Protein AF-0000000070393398 (afdb_homodimer)

Radius of gyration: 17.88 Å; Cα contacts (8 Å, |Δi|>4): 824; chains: 2; bounding box: 59×51×33 Å

InterPro domains:
  IPR001073 C1q domain [PF00386] (10-131)
  IPR001073 C1q domain [PR00007] (19-45)
  IPR001073 C1q domain [PR00007] (46-65)
  IPR001073 C1q domain [PR00007] (89-110)
  IPR001073 C1q domain [PR00007] (122-131)
  IPR001073 C1q domain [PS50871] (3-131)
  IPR001073 C1q domain [SM00110] (1-131)
  IPR008983 Tumour necrosis factor-like domain superfamily [G3DSA:2.60.120.40] (1-131)
  IPR008983 Tumour necrosis factor-like domain superfamily [SSF49842] (7-131)
  IPR050822 Cerebellin Synaptic Organizer [PTHR22923] (6-131)

Solvent-accessible surface area (backbone atoms only — not comparable to full-atom values): 12673 Å² total; per-residue (Å²): 125,80,86,65,73,88,56,35,34,35,34,26,11,36,82,63,56,33,74,71,51,64,62,55,64,54,54,28,58,43,70,81,44,51,47,73,61,31,63,38,46,88,66,24,39,32,34,33,79,53,59,47,42,31,41,36,40,37,30,42,20,11,25,54,73,30,39,25,32,32,26,43,27,50,76,85,40,79,68,36,27,26,46,10,30,40,69,48,24,57,8,54,43,66,44,34,43,80,39,48,59,66,40,37,40,36,39,31,51,71,43,63,26,17,33,28,48,50,95,83,40,67,55,20,32,45,34,37,34,60,94,123,75,87,61,76,89,54,37,33,23,17,24,12,35,76,62,58,32,75,72,50,63,61,55,64,54,53,28,59,43,72,79,27,54,44,72,61,28,61,39,47,89,66,25,39,33,33,33,80,54,60,46,40,30,41,36,39,38,27,42,20,12,26,54,73,30,39,24,31,32,27,44,28,50,76,85,39,79,75,48,70,27,57,10,49,41,60,40,20,51,11,62,44,71,51,80,46,80,40,48,57,66,42,37,40,34,38,33,53,71,43,62,26,18,34,28,44,50,95,79,33,24,41,19,32,46,30,38,33,51,105

Foldseek 3Di:
DPPQPPKFKWKFFDQFKDQAAAWWFDAGQGTPDTRVNQADRVRFKGFAQAWAKKKKKWKFWFDAQKKFKKAKDKPRHGDDIWIAGHPRGITMDMDIDTDHGGIMITMTGDGIGITGDPPRDGRTMMMMIGD/DPPQPPKFKWKFFDQFKDQAAAWWFDAGQGTPDGRVNQADRVRFKGFAQAWAKKKKKWKWFFDAQKKFKKAKDKPRHGDDIWIAGHPRGITMDMDIDTDHGGIMITMTGDGIGITGDPPRDGRTMMMMIGD

pLDDT: mean 94.92, std 11.95, range [23.78, 98.94]

Secondary structure (DSSP, 8-state):
--------EEEEE-SS-BSS--SSBPP--EEEEEETS-EETTTTEEE-SS-EEEEEEEEEE--TT--EEEEEEETTEEEEEEEE-TTT-EEEEEEEEEE-TT-EEEEEEEEE--B--BTTB--SEEEEEE-/--------EEEEE-SS-BSS--SSBPP--EEEEEETS-EETTTTEEE-SS-EEEEEEEEEE--TT--EEEEEEETTEEEEEEEE-TTT-EEEEEEEEEE-TT-EEEEEEEEE--BB-BTTB--SEEEEEE-

Organism: Crassostrea virginica (NCBI:txid6565)

Sequence (262 aa):
MSNGSTRIGFTAGVTSSSSSWSSGTLVFPKVITNVGNGYNPSDGVFTAPRAGVYVFFVNVQSYGSQIIFADIVLNGAIKVKILATGNYNAGPNLAVLSLQTGDRVWVEHYFGQGYSTYFGGLLTTFSGFLIMSNGSTRIGFTAGVTSSSSSWSSGTLVFPKVITNVGNGYNPSDGVFTAPRAGVYVFFVNVQSYGSQIIFADIVLNGAIKVKILATGNYNAGPNLAVLSLQTGDRVWVEHYFGQGYSTYFGGLLTTFSGFLI

Nearest PDB structures (foldseek):
  5h4c-assembly1_C  TM=8.332E-01  e=2.492E-11  Rattus norvegicus
  1o91-assembly1_C  TM=8.764E-01  e=1.209E-09  Mus musculus
  1pk6-assembly1_C  TM=8.372E-01  e=9.048E-10  Homo sapiens
  5hkj-assembly1_A  TM=8.720E-01  e=3.908E-08  Homo sapiens
  5hzf-assembly1_A  TM=8.275E-01  e=1.245E-07  Homo sapiens

Structure (mmCIF, N/CA/C/O backbone):
data_AF-0000000070393398-model_v1
#
loop_
_entity.id
_entity.type
_entity.pdbx_description
1 polymer 'Complement C1q-like protein 4'
#
loop_
_atom_site.group_PDB
_atom_site.id
_atom_site.type_symbol
_atom_site.label_atom_id
_atom_site.label_alt_id
_atom_site.label_comp_id
_atom_site.label_asym_id
_atom_site.label_entity_id
_atom_site.label_seq_id
_atom_site.pdbx_PDB_ins_code
_atom_site.Cartn_x
_atom_site.Cartn_y
_atom_site.Cartn_z
_atom_site.occupancy
_atom_site.B_iso_or_equiv
_atom_site.auth_seq_id
_atom_site.auth_comp_id
_atom_site.auth_asym_id
_atom_site.auth_atom_id
_atom_site.pdbx_PDB_model_num
ATOM 1 N N . MET A 1 1 ? -36.906 5.242 7.301 1 26.8 1 MET A N 1
ATOM 2 C CA . MET A 1 1 ? -35.781 5.613 6.445 1 26.8 1 MET A CA 1
ATOM 3 C C . MET A 1 1 ? -34.562 4.754 6.75 1 26.8 1 MET A C 1
ATOM 5 O O . MET A 1 1 ? -34.062 4.734 7.883 1 26.8 1 MET A O 1
ATOM 9 N N . SER A 1 2 ? -34.438 3.502 6.406 1 33.66 2 SER A N 1
ATOM 10 C CA . SER A 1 2 ? -33.469 2.539 6.938 1 33.66 2 SER A CA 1
ATOM 11 C C . SER A 1 2 ? -32.125 3.184 7.164 1 33.66 2 SER A C 1
ATOM 13 O O . SER A 1 2 ? -31.625 3.926 6.309 1 33.66 2 SER A O 1
ATOM 15 N N . ASN A 1 3 ? -31.734 3.678 8.18 1 35.78 3 ASN A N 1
ATOM 16 C CA . ASN A 1 3 ? -30.625 4.531 8.57 1 35.78 3 ASN A CA 1
ATOM 17 C C . ASN A 1 3 ? -29.312 4.059 7.938 1 35.78 3 ASN A C 1
ATOM 19 O O . ASN A 1 3 ? -28.625 3.213 8.508 1 35.78 3 ASN A O 1
ATOM 23 N N . GLY A 1 4 ? -29.172 3.406 6.648 1 44.31 4 GLY A N 1
ATOM 24 C CA . GLY A 1 4 ? -28.328 2.564 5.812 1 44.31 4 GLY A CA 1
ATOM 25 C C . GLY A 1 4 ? -26.844 2.896 5.93 1 44.31 4 GLY A C 1
ATOM 26 O O . GLY A 1 4 ? -26.453 4.059 5.797 1 44.31 4 GLY A O 1
ATOM 27 N N . SER A 1 5 ? -26.219 2.035 6.684 1 55.22 5 SER A N 1
ATOM 28 C CA . SER A 1 5 ? -24.797 2.211 6.988 1 55.22 5 SER A CA 1
ATOM 29 C C . SER A 1 5 ? -24.031 2.658 5.754 1 55.22 5 SER A C 1
ATOM 31 O O . SER A 1 5 ? -24.172 2.078 4.676 1 55.22 5 SER A O 1
ATOM 33 N N . THR A 1 6 ? -23.75 3.807 5.598 1 82.44 6 THR A N 1
ATOM 34 C CA . THR A 1 6 ? -22.922 4.445 4.586 1 82.44 6 THR A CA 1
ATOM 35 C C . THR A 1 6 ? -21.5 3.902 4.645 1 82.44 6 THR A C 1
ATOM 37 O O . THR A 1 6 ? -20.625 4.332 3.881 1 82.44 6 THR A O 1
ATOM 40 N N . ARG A 1 7 ? -21.547 2.758 5.535 1 91 7 ARG A N 1
ATOM 41 C CA . ARG A 1 7 ? -20.219 2.145 5.648 1 91 7 ARG A CA 1
ATOM 42 C C . ARG A 1 7 ? -20.016 1.09 4.566 1 91 7 ARG A C 1
ATOM 44 O O . ARG A 1 7 ? -20.922 0.328 4.25 1 91 7 ARG A O 1
ATOM 51 N N . ILE A 1 8 ? -18.953 1.049 3.996 1 97.56 8 ILE A N 1
ATOM 52 C CA . ILE A 1 8 ? -18.547 0.08 2.986 1 97.56 8 ILE A CA 1
ATOM 53 C C . ILE A 1 8 ? -17.203 -0.533 3.379 1 97.56 8 ILE A C 1
ATOM 55 O O . ILE A 1 8 ? -16.266 0.184 3.744 1 97.56 8 ILE A O 1
ATOM 59 N N . GLY A 1 9 ? -17.094 -1.871 3.385 1 98.5 9 GLY A N 1
ATOM 60 C CA . GLY A 1 9 ? -15.82 -2.545 3.633 1 98.5 9 GLY A CA 1
ATOM 61 C C . GLY A 1 9 ? -15.883 -4.039 3.381 1 98.5 9 GLY A C 1
ATOM 62 O O . GLY A 1 9 ? -16.938 -4.652 3.508 1 98.5 9 GLY A O 1
ATOM 63 N N . PHE A 1 10 ? -14.719 -4.57 3.016 1 98.75 10 PHE A N 1
ATOM 64 C CA . PHE A 1 10 ? -14.656 -6.008 2.799 1 98.75 10 PHE A CA 1
ATOM 65 C C . PHE A 1 10 ? -13.273 -6.555 3.154 1 98.75 10 PHE A C 1
ATOM 67 O O . PHE A 1 10 ? -12.289 -5.809 3.156 1 98.75 10 PHE A O 1
ATOM 74 N N . THR A 1 11 ? -13.219 -7.801 3.502 1 98.81 11 THR A N 1
ATOM 75 C CA . THR A 1 11 ? -12.023 -8.633 3.576 1 98.81 11 THR A CA 1
ATOM 76 C C . THR A 1 11 ? -12.281 -10.008 2.973 1 98.81 11 THR A C 1
ATOM 78 O O . THR A 1 11 ? -13.297 -10.641 3.281 1 98.81 11 THR A O 1
ATOM 81 N N . ALA A 1 12 ? -11.406 -10.383 2.088 1 98.56 12 ALA A N 1
ATOM 82 C CA . ALA A 1 12 ? -11.5 -11.703 1.462 1 98.56 12 ALA A CA 1
ATOM 83 C C . ALA A 1 12 ? -10.125 -12.328 1.296 1 98.56 12 ALA A C 1
ATOM 85 O O . ALA A 1 12 ? -9.102 -11.633 1.355 1 98.56 12 ALA A O 1
ATOM 86 N N . GLY A 1 13 ? -10.055 -13.664 1.127 1 98.06 13 GLY A N 1
ATOM 87 C CA . GLY A 1 13 ? -8.797 -14.383 0.978 1 98.06 13 GLY A CA 1
ATOM 88 C C . GLY A 1 13 ? -8.891 -15.57 0.046 1 98.06 13 GLY A C 1
ATOM 89 O O . GLY A 1 13 ? -9.992 -15.977 -0.339 1 98.06 13 GLY A O 1
ATOM 90 N N . VAL A 1 14 ? -7.707 -15.992 -0.353 1 97.5 14 VAL A N 1
ATOM 91 C CA . VAL A 1 14 ? -7.695 -17.203 -1.162 1 97.5 14 VAL A CA 1
ATOM 92 C C . VAL A 1 14 ? -7.961 -18.422 -0.277 1 97.5 14 VAL A C 1
ATOM 94 O O . VAL A 1 14 ? -7.68 -18.391 0.924 1 97.5 14 VAL A O 1
ATOM 97 N N . THR A 1 15 ? -8.398 -19.5 -0.965 1 94.88 15 THR A N 1
ATOM 98 C CA . THR A 1 15 ? -8.773 -20.672 -0.191 1 94.88 15 THR A CA 1
ATOM 99 C C . THR A 1 15 ? -7.746 -21.781 -0.37 1 94.88 15 THR A C 1
ATOM 101 O O . THR A 1 15 ? -7.738 -22.766 0.384 1 94.88 15 THR A O 1
ATOM 104 N N . SER A 1 16 ? -6.973 -21.719 -1.401 1 95.5 16 SER A N 1
ATOM 105 C CA . SER A 1 16 ? -5.914 -22.688 -1.669 1 95.5 16 SER A CA 1
ATOM 106 C C . SER A 1 16 ? -4.688 -22.016 -2.273 1 95.5 16 SER A C 1
ATOM 108 O O . SER A 1 16 ? -4.793 -20.938 -2.863 1 95.5 16 SER A O 1
ATOM 110 N N . SER A 1 17 ? -3.6 -22.672 -2.006 1 96.81 17 SER A N 1
ATOM 111 C CA . SER A 1 17 ? -2.363 -22.219 -2.625 1 96.81 17 SER A CA 1
ATOM 112 C C . SER A 1 17 ? -2.303 -22.594 -4.098 1 96.81 17 SER A C 1
ATOM 114 O O . SER A 1 17 ? -2.99 -23.516 -4.535 1 96.81 17 SER A O 1
ATOM 116 N N . SER A 1 18 ? -1.575 -21.859 -4.797 1 96.62 18 SER A N 1
ATOM 117 C CA . SER A 1 18 ? -1.237 -22.188 -6.18 1 96.62 18 SER A CA 1
ATOM 118 C C . SER A 1 18 ? 0.234 -21.922 -6.469 1 96.62 18 SER A C 1
ATOM 120 O O . SER A 1 18 ? 0.693 -20.781 -6.34 1 96.62 18 SER A O 1
ATOM 122 N N . SER A 1 19 ? 0.974 -22.922 -6.871 1 96.94 19 SER A N 1
ATOM 123 C CA . SER A 1 19 ? 2.357 -22.734 -7.293 1 96.94 19 SER A CA 1
ATOM 124 C C . SER A 1 19 ? 2.434 -22.234 -8.734 1 96.94 19 SER A C 1
ATOM 126 O O . SER A 1 19 ? 3.477 -21.75 -9.18 1 96.94 19 SER A O 1
ATOM 128 N N . SER A 1 20 ? 1.279 -22.297 -9.5 1 97.56 20 SER A N 1
ATOM 129 C CA . SER A 1 20 ? 1.345 -22.109 -10.945 1 97.56 20 SER A CA 1
ATOM 130 C C . SER A 1 20 ? 0.585 -20.859 -11.375 1 97.56 20 SER A C 1
ATOM 132 O O . SER A 1 20 ? 0.584 -20.5 -12.555 1 97.56 20 SER A O 1
ATOM 134 N N . TRP A 1 21 ? -0.154 -20.203 -10.469 1 97.12 21 TRP A N 1
ATOM 135 C CA . TRP A 1 21 ? -0.818 -18.969 -10.852 1 97.12 21 TRP A CA 1
ATOM 136 C C . TRP A 1 21 ? 0.175 -17.984 -11.469 1 97.12 21 TRP A C 1
ATOM 138 O O . TRP A 1 21 ? 1.2 -17.656 -10.867 1 97.12 21 TRP A O 1
ATOM 148 N N . SER A 1 22 ? -0.093 -17.438 -12.703 1 97.88 22 SER A N 1
ATOM 149 C CA . SER A 1 22 ? 0.885 -16.594 -13.391 1 97.88 22 SER A CA 1
ATOM 150 C C . SER A 1 22 ? 0.21 -15.664 -14.391 1 97.88 22 SER A C 1
ATOM 152 O O . SER A 1 22 ? 0.85 -15.18 -15.328 1 97.88 22 SER A O 1
ATOM 154 N N . SER A 1 23 ? -1.044 -15.453 -14.219 1 98.19 23 SER A N 1
ATOM 155 C CA . SER A 1 23 ? -1.724 -14.539 -15.125 1 98.19 23 SER A CA 1
ATOM 156 C C . SER A 1 23 ? -3.121 -14.195 -14.617 1 98.19 23 SER A C 1
ATOM 158 O O . SER A 1 23 ? -3.709 -14.953 -13.844 1 98.19 23 SER A O 1
ATOM 160 N N . GLY A 1 24 ? -3.596 -13.016 -15.078 1 98.06 24 GLY A N 1
ATOM 161 C CA . GLY A 1 24 ? -4.98 -12.625 -14.867 1 98.06 24 GLY A CA 1
ATOM 162 C C . GLY A 1 24 ? -5.23 -12.047 -13.484 1 98.06 24 GLY A C 1
ATOM 163 O O . GLY A 1 24 ? -4.297 -11.633 -12.797 1 98.06 24 GLY A O 1
ATOM 164 N N . THR A 1 25 ? -6.551 -11.977 -13.156 1 98.69 25 THR A N 1
ATOM 165 C CA . THR A 1 25 ? -7.008 -11.461 -11.867 1 98.69 25 THR A CA 1
ATOM 166 C C . THR A 1 25 ? -6.844 -12.516 -10.773 1 98.69 25 THR A C 1
ATOM 168 O O . THR A 1 25 ? -7.137 -13.688 -10.984 1 98.69 25 THR A O 1
ATOM 171 N N . LEU A 1 26 ? -6.254 -12.117 -9.703 1 98.62 26 LEU A N 1
ATOM 172 C CA . LEU A 1 26 ? -6.273 -13 -8.539 1 98.62 26 LEU A CA 1
ATOM 173 C C . LEU A 1 26 ? -7.633 -12.953 -7.844 1 98.62 26 LEU A C 1
ATOM 175 O O . LEU A 1 26 ? -8.055 -11.898 -7.363 1 98.62 26 LEU A O 1
ATOM 179 N N . VAL A 1 27 ? -8.289 -14.086 -7.77 1 98.69 27 VAL A N 1
ATOM 180 C CA . VAL A 1 27 ? -9.617 -14.164 -7.164 1 98.69 27 VAL A CA 1
ATOM 181 C C . VAL A 1 27 ? -9.5 -14.609 -5.711 1 98.69 27 VAL A C 1
ATOM 183 O O . VAL A 1 27 ? -8.734 -15.523 -5.395 1 98.69 27 VAL A O 1
ATOM 186 N N . PHE A 1 28 ? -10.18 -14 -4.789 1 98.38 28 PHE A N 1
ATOM 187 C CA . PHE A 1 28 ? -10.25 -14.312 -3.367 1 98.38 28 PHE A CA 1
ATOM 188 C C . PHE A 1 28 ? -11.641 -14.805 -2.984 1 98.38 28 PHE A C 1
ATOM 190 O O . PHE A 1 28 ? -12.492 -14.008 -2.57 1 98.38 28 PHE A O 1
ATOM 197 N N . PRO A 1 29 ? -11.859 -16.047 -3.027 1 97.69 29 PRO A N 1
ATOM 198 C CA . PRO A 1 29 ? -13.234 -16.531 -2.939 1 97.69 29 PRO A CA 1
ATOM 199 C C . PRO A 1 29 ? -13.758 -16.578 -1.504 1 97.69 29 PRO A C 1
ATOM 201 O O . PRO A 1 29 ? -14.969 -16.594 -1.283 1 97.69 29 PRO A O 1
ATOM 204 N N . LYS A 1 30 ? -12.922 -16.641 -0.481 1 97.31 30 LYS A N 1
ATOM 205 C CA . LYS A 1 30 ? -13.383 -16.688 0.905 1 97.31 30 LYS A CA 1
ATOM 206 C C . LYS A 1 30 ? -13.625 -15.289 1.45 1 97.31 30 LYS A C 1
ATOM 208 O O . LYS A 1 30 ? -12.68 -14.555 1.733 1 97.31 30 LYS A O 1
ATOM 213 N N . VAL A 1 31 ? -14.922 -15 1.723 1 98.19 31 VAL A N 1
ATOM 214 C CA . VAL A 1 31 ? -15.289 -13.672 2.211 1 98.19 31 VAL A CA 1
ATOM 215 C C . VAL A 1 31 ? -15.422 -13.703 3.732 1 98.19 31 VAL A C 1
ATOM 217 O O . VAL A 1 31 ? -16.156 -14.516 4.285 1 98.19 31 VAL A O 1
ATOM 220 N N . ILE A 1 32 ? -14.734 -12.836 4.457 1 97.81 32 ILE A N 1
ATOM 221 C CA . ILE A 1 32 ? -14.859 -12.648 5.898 1 97.81 32 ILE A CA 1
ATOM 222 C C . ILE A 1 32 ? -15.906 -11.586 6.195 1 97.81 32 ILE A C 1
ATOM 224 O O . ILE A 1 32 ? -16.734 -11.75 7.098 1 97.81 32 ILE A O 1
ATOM 228 N N . THR A 1 33 ? -15.867 -10.492 5.484 1 98.38 33 THR A N 1
ATOM 229 C CA . THR A 1 33 ? -16.797 -9.367 5.582 1 98.38 33 THR A CA 1
ATOM 230 C C . THR A 1 33 ? -17.016 -8.734 4.215 1 98.38 33 THR A C 1
ATOM 232 O O . THR A 1 33 ? -16.094 -8.672 3.393 1 98.38 33 THR A O 1
ATOM 235 N N . ASN A 1 34 ? -18.156 -8.273 3.959 1 98.19 34 ASN A N 1
ATOM 236 C CA . ASN A 1 34 ? -18.5 -7.57 2.725 1 98.19 34 ASN A CA 1
ATOM 237 C C . ASN A 1 34 ? -19.656 -6.609 2.924 1 98.19 34 ASN A C 1
ATOM 239 O O . ASN A 1 34 ? -20.688 -6.715 2.24 1 98.19 34 ASN A O 1
ATOM 243 N N . VAL A 1 35 ? -19.469 -5.664 3.789 1 97.5 35 VAL A N 1
ATOM 244 C CA . VAL A 1 35 ? -20.484 -4.641 4.047 1 97.5 35 VAL A CA 1
ATOM 245 C C . VAL A 1 35 ? -20.641 -3.746 2.818 1 97.5 35 VAL A C 1
ATOM 247 O O . VAL A 1 35 ? -19.656 -3.203 2.311 1 97.5 35 VAL A O 1
ATOM 250 N N . GLY A 1 36 ? -21.906 -3.531 2.35 1 96.44 36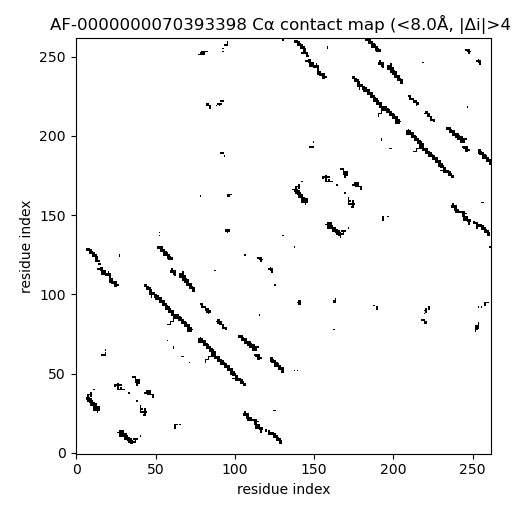 GLY A N 1
ATOM 251 C CA . GLY A 1 36 ? -22.172 -2.768 1.139 1 96.44 36 GLY A CA 1
ATOM 252 C C . GLY A 1 36 ? -22.125 -3.613 -0.12 1 96.44 36 GLY A C 1
ATOM 253 O O . GLY A 1 36 ? -22.484 -3.139 -1.204 1 96.44 36 GLY A O 1
ATOM 254 N N . ASN A 1 37 ? -21.562 -4.809 -0.02 1 97.25 37 ASN A N 1
ATOM 255 C CA . ASN A 1 37 ? -21.578 -5.832 -1.062 1 97.25 37 ASN A CA 1
ATOM 256 C C . ASN A 1 37 ? -20.844 -5.367 -2.314 1 97.25 37 ASN A C 1
ATOM 258 O O . ASN A 1 37 ? -21.281 -5.629 -3.434 1 97.25 37 ASN A O 1
ATOM 262 N N . GLY A 1 38 ? -19.797 -4.672 -2.143 1 98.5 38 GLY A N 1
ATOM 263 C CA . GLY A 1 38 ? -19.016 -4.191 -3.273 1 98.5 38 GLY A CA 1
ATOM 264 C C . GLY A 1 38 ? -18.109 -5.25 -3.857 1 98.5 38 GLY A C 1
ATOM 265 O O . GLY A 1 38 ? -17.75 -5.195 -5.039 1 98.5 38 GLY A O 1
ATOM 266 N N . TYR A 1 39 ? -17.609 -6.207 -3.074 1 98.88 39 TYR A N 1
ATOM 267 C CA . TYR A 1 39 ? -16.672 -7.234 -3.541 1 98.88 39 TYR A CA 1
ATOM 268 C C . TYR A 1 39 ? -17.438 -8.438 -4.105 1 98.88 39 TYR A C 1
ATOM 270 O O . TYR A 1 39 ? -18.375 -8.922 -3.49 1 98.88 39 TYR A O 1
ATOM 278 N N . ASN A 1 40 ? -17 -8.844 -5.27 1 98.94 40 ASN A N 1
ATOM 279 C CA . ASN A 1 40 ? -17.547 -10.031 -5.918 1 98.94 40 ASN A CA 1
ATOM 280 C C . ASN A 1 40 ? -16.578 -11.203 -5.844 1 98.94 40 ASN A C 1
ATOM 282 O O . ASN A 1 40 ? -15.578 -11.234 -6.566 1 98.94 40 ASN A O 1
ATOM 286 N N . PRO A 1 41 ? -16.922 -12.203 -5.066 1 98.5 41 PRO A N 1
ATOM 287 C CA . PRO A 1 41 ? -15.977 -13.297 -4.855 1 98.5 41 PRO A CA 1
ATOM 288 C C . PRO A 1 41 ? -15.898 -14.25 -6.051 1 98.5 41 PRO A C 1
ATOM 290 O O . PRO A 1 41 ? -15.023 -15.117 -6.098 1 98.5 41 PRO A O 1
ATOM 293 N N . SER A 1 42 ? -16.688 -14.125 -7.035 1 98.56 42 SER A N 1
ATOM 294 C CA . SER A 1 42 ? -16.641 -14.984 -8.211 1 98.56 42 SER A CA 1
ATOM 295 C C . SER A 1 42 ? -15.586 -14.531 -9.203 1 98.56 42 SER A C 1
ATOM 297 O O . SER A 1 42 ? -15.016 -15.344 -9.93 1 98.56 42 SER A O 1
ATOM 299 N N . ASP A 1 43 ? -15.242 -13.195 -9.156 1 98.69 43 ASP A N 1
ATOM 300 C CA . ASP A 1 43 ? -14.273 -12.719 -10.141 1 98.69 43 ASP A CA 1
ATOM 301 C C . ASP A 1 43 ? -13.172 -11.906 -9.484 1 98.69 43 ASP A C 1
ATOM 303 O O . ASP A 1 43 ? -12.211 -11.5 -10.141 1 98.69 43 ASP A O 1
ATOM 307 N N . GLY A 1 44 ? -13.297 -11.633 -8.227 1 98.81 44 GLY A N 1
ATOM 308 C CA . GLY A 1 44 ? -12.234 -10.977 -7.477 1 98.81 44 GLY A CA 1
ATOM 309 C C . GLY A 1 44 ? -12.242 -9.469 -7.625 1 98.81 44 GLY A C 1
ATOM 310 O O . GLY A 1 44 ? -11.234 -8.812 -7.359 1 98.81 44 GLY A O 1
ATOM 311 N N . VAL A 1 45 ? -13.359 -8.875 -8.039 1 98.94 45 VAL A N 1
ATOM 312 C CA . VAL A 1 45 ? -13.391 -7.453 -8.352 1 98.94 45 VAL A CA 1
ATOM 313 C C . VAL A 1 45 ? -14.25 -6.719 -7.324 1 98.94 45 VAL A C 1
ATOM 315 O O . VAL A 1 45 ? -15.359 -7.152 -7.004 1 98.94 45 VAL A O 1
ATOM 318 N N . PHE A 1 46 ? -13.703 -5.707 -6.719 1 98.94 46 PHE A N 1
ATOM 319 C CA . PHE A 1 46 ? -14.492 -4.75 -5.953 1 98.94 46 PHE A CA 1
ATOM 320 C C . PHE A 1 46 ? -15.078 -3.68 -6.867 1 98.94 46 PHE A C 1
ATOM 322 O O . PHE A 1 46 ? -14.352 -3.059 -7.648 1 98.94 46 PHE A O 1
ATOM 329 N N . THR A 1 47 ? -16.328 -3.445 -6.789 1 98.94 47 THR A N 1
ATOM 330 C CA . THR A 1 47 ? -17 -2.359 -7.492 1 98.94 47 THR A CA 1
ATOM 331 C C . THR A 1 47 ? -17.594 -1.355 -6.5 1 98.94 47 THR A C 1
ATOM 333 O O . THR A 1 47 ? -18.422 -1.714 -5.668 1 98.94 47 THR A O 1
ATOM 336 N N . ALA A 1 48 ? -17.172 -0.15 -6.652 1 98.62 48 ALA A N 1
ATOM 337 C CA . ALA A 1 48 ? -17.578 0.862 -5.68 1 98.62 48 ALA A CA 1
ATOM 338 C C . ALA A 1 48 ? -19.078 1.105 -5.738 1 98.62 48 ALA A C 1
ATOM 340 O O . ALA A 1 48 ? -19.594 1.609 -6.738 1 98.62 48 ALA A O 1
ATOM 341 N N . PRO A 1 49 ? -19.75 0.823 -4.664 1 97.75 49 PRO A N 1
ATOM 342 C CA . PRO A 1 49 ? -21.203 1.082 -4.652 1 97.75 49 PRO A CA 1
ATOM 343 C C . PRO A 1 49 ? -21.531 2.566 -4.516 1 97.75 49 PRO A C 1
ATOM 345 O O . PRO A 1 49 ? -22.656 2.982 -4.805 1 97.75 49 PRO A O 1
ATOM 348 N N . ARG A 1 50 ? -20.547 3.361 -4.059 1 96.69 50 ARG A N 1
ATOM 349 C CA . ARG A 1 50 ? -20.672 4.805 -3.865 1 96.69 50 ARG A CA 1
ATOM 350 C C . ARG A 1 50 ? -19.344 5.508 -4.141 1 96.69 50 ARG A C 1
ATOM 352 O O . ARG A 1 50 ? -18.266 4.93 -3.939 1 96.69 50 ARG A O 1
ATOM 359 N N . ALA A 1 51 ? -19.484 6.762 -4.617 1 97.12 51 ALA A N 1
ATOM 360 C CA . ALA A 1 51 ? -18.297 7.578 -4.781 1 97.12 51 ALA A CA 1
ATOM 361 C C . ALA A 1 51 ? -17.672 7.918 -3.428 1 97.12 51 ALA A C 1
ATOM 363 O O . ALA A 1 51 ? -18.375 8.07 -2.434 1 97.12 51 ALA A O 1
ATOM 364 N N . GLY A 1 52 ? -16.359 8.023 -3.367 1 96.06 52 GLY A N 1
ATOM 365 C CA . GLY A 1 52 ? -15.648 8.398 -2.152 1 96.06 52 GLY A CA 1
ATOM 366 C C . GLY A 1 52 ? -14.18 8.008 -2.17 1 96.06 52 GLY A C 1
ATOM 367 O O . GLY A 1 52 ? -13.641 7.648 -3.217 1 96.06 52 GLY A O 1
ATOM 368 N N . VAL A 1 53 ? -13.531 8.18 -0.994 1 97.5 53 VAL A N 1
ATOM 369 C CA . VAL A 1 53 ? -12.133 7.812 -0.812 1 97.5 53 VAL A CA 1
ATOM 370 C C . VAL A 1 53 ? -12.039 6.453 -0.117 1 97.5 53 VAL A C 1
ATOM 372 O O . VAL A 1 53 ? -12.633 6.254 0.946 1 97.5 53 VAL A O 1
ATOM 375 N N . TYR A 1 54 ? -11.391 5.559 -0.775 1 98.56 54 TYR A N 1
ATOM 376 C CA . TYR A 1 54 ? -11.258 4.191 -0.289 1 98.56 54 TYR A CA 1
ATOM 377 C C . TYR A 1 54 ? -9.805 3.863 0.028 1 98.56 54 TYR A C 1
ATOM 379 O O . TYR A 1 54 ? -8.891 4.406 -0.595 1 98.56 54 TYR A O 1
ATOM 387 N N . VAL A 1 55 ? -9.633 2.945 0.975 1 98.75 55 VAL A N 1
ATOM 388 C CA . VAL A 1 55 ? -8.352 2.324 1.284 1 98.75 55 VAL A CA 1
ATOM 389 C C . VAL A 1 55 ? -8.375 0.856 0.87 1 98.75 55 VAL A C 1
ATOM 391 O O . VAL A 1 55 ? -9.336 0.137 1.159 1 98.75 55 VAL A O 1
ATOM 394 N N . PHE A 1 56 ? -7.371 0.445 0.164 1 98.94 56 PHE A N 1
ATOM 395 C CA . PHE A 1 56 ? -7.203 -0.958 -0.198 1 98.94 56 PHE A CA 1
ATOM 396 C C . PHE A 1 56 ? -5.883 -1.502 0.34 1 98.94 56 PHE A C 1
ATOM 398 O O . PHE A 1 56 ? -4.855 -0.829 0.27 1 98.94 56 PHE A O 1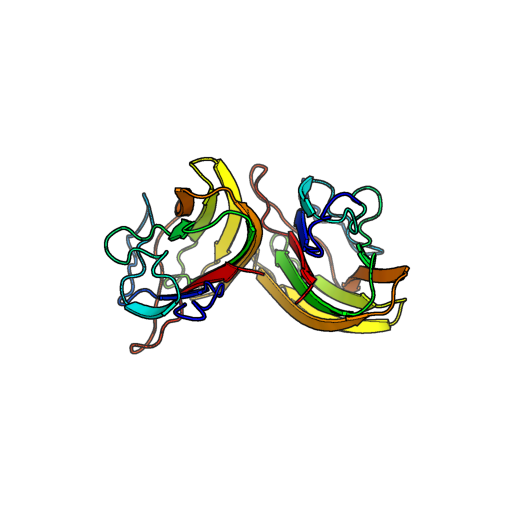
ATOM 405 N N . PHE A 1 57 ? -5.926 -2.65 0.856 1 98.81 57 PHE A N 1
ATOM 406 C CA . PHE A 1 57 ? -4.758 -3.387 1.321 1 98.81 57 PHE A CA 1
ATOM 407 C C . PHE A 1 57 ? -4.727 -4.789 0.721 1 98.81 57 PHE A C 1
ATOM 409 O O . PHE A 1 57 ? -5.754 -5.465 0.661 1 98.81 57 PHE A O 1
ATOM 416 N N . VAL A 1 58 ? -3.551 -5.141 0.305 1 98.75 58 VAL A N 1
ATOM 417 C CA . VAL A 1 58 ? -3.357 -6.508 -0.166 1 98.75 58 VAL A CA 1
ATOM 418 C C . VAL A 1 58 ? -2.094 -7.098 0.459 1 98.75 58 VAL A C 1
ATOM 420 O O . VAL A 1 58 ? -1.093 -6.395 0.627 1 98.75 58 VAL A O 1
ATOM 423 N N . ASN A 1 59 ? -2.182 -8.328 0.828 1 98.62 59 ASN A N 1
ATOM 424 C CA . ASN A 1 59 ? -1 -9.148 1.069 1 98.62 59 ASN A CA 1
ATOM 425 C C . ASN A 1 59 ? -0.991 -10.398 0.185 1 98.62 59 ASN A C 1
ATOM 427 O O . ASN A 1 59 ? -1.947 -11.172 0.188 1 98.62 59 ASN A O 1
ATOM 431 N N . VAL A 1 60 ? 0.062 -10.57 -0.562 1 98.25 60 VAL A N 1
ATOM 432 C CA . VAL A 1 60 ? 0.299 -11.812 -1.288 1 98.25 60 VAL A CA 1
ATOM 433 C C . VAL A 1 60 ? 1.452 -12.578 -0.642 1 98.25 60 VAL A C 1
ATOM 435 O O . VAL A 1 60 ? 2.551 -12.039 -0.483 1 98.25 60 VAL A O 1
ATOM 438 N N . GLN A 1 61 ? 1.13 -13.789 -0.271 1 98 61 GLN A N 1
ATOM 439 C CA . GLN A 1 61 ? 2.166 -14.68 0.24 1 98 61 GLN A CA 1
ATOM 440 C C . GLN A 1 61 ? 2.75 -15.539 -0.877 1 98 61 GLN A C 1
ATOM 442 O O . GLN A 1 61 ? 2.018 -16.234 -1.575 1 98 61 GLN A O 1
ATOM 447 N N . SER A 1 62 ? 4.121 -15.508 -0.984 1 97.75 62 SER A N 1
ATOM 448 C CA . SER A 1 62 ? 4.734 -16.281 -2.061 1 97.75 62 SER A CA 1
ATOM 449 C C . SER A 1 62 ? 4.625 -17.781 -1.797 1 97.75 62 SER A C 1
ATOM 451 O O . SER A 1 62 ? 4.375 -18.203 -0.665 1 97.75 62 SER A O 1
ATOM 453 N N . TYR A 1 63 ? 4.824 -18.547 -2.834 1 97.38 63 TYR A N 1
ATOM 454 C CA . TYR A 1 63 ? 4.812 -20.016 -2.76 1 97.38 63 TYR A CA 1
ATOM 455 C C . TYR A 1 63 ? 6.227 -20.562 -2.844 1 97.38 63 TYR A C 1
ATOM 457 O O . TYR A 1 63 ? 6.895 -20.438 -3.873 1 97.38 63 TYR A O 1
ATOM 465 N N . GLY A 1 64 ? 6.613 -21.219 -1.743 1 96.38 64 GLY A N 1
ATOM 466 C CA . GLY A 1 64 ? 7.945 -21.797 -1.791 1 96.38 64 GLY A CA 1
ATOM 467 C C . GLY A 1 64 ? 9.031 -20.781 -2.084 1 96.38 64 GLY A C 1
ATOM 468 O O . GLY A 1 64 ? 9.109 -19.75 -1.43 1 96.38 64 GLY A O 1
ATOM 469 N N . SER A 1 65 ? 9.898 -21.141 -3.068 1 97.19 65 SER A N 1
ATOM 470 C CA . SER A 1 65 ? 11 -20.266 -3.449 1 97.19 65 SER A CA 1
ATOM 471 C C . SER A 1 65 ? 10.594 -19.312 -4.574 1 97.19 65 SER A C 1
ATOM 473 O O . SER A 1 65 ? 11.398 -18.516 -5.047 1 97.19 65 SER A O 1
ATOM 475 N N . GLN A 1 66 ? 9.352 -19.375 -5.02 1 97.38 66 GLN A N 1
ATOM 476 C CA . GLN A 1 66 ? 8.906 -18.578 -6.164 1 97.38 66 GLN A CA 1
ATOM 477 C C . GLN A 1 66 ? 8.766 -17.109 -5.793 1 97.38 66 GLN A C 1
ATOM 479 O O . GLN A 1 66 ? 8.461 -16.781 -4.648 1 97.38 66 GLN A O 1
ATOM 484 N N . ILE A 1 67 ? 9.039 -16.266 -6.75 1 97.38 67 ILE A N 1
ATOM 485 C CA . ILE A 1 67 ? 8.82 -14.828 -6.66 1 97.38 67 ILE A CA 1
ATOM 486 C C . ILE A 1 67 ? 7.52 -14.461 -7.367 1 97.38 67 ILE A C 1
ATOM 488 O O . ILE A 1 67 ? 7.211 -14.992 -8.438 1 97.38 67 ILE A O 1
ATOM 492 N N . ILE A 1 68 ? 6.781 -13.555 -6.801 1 97.06 68 ILE A N 1
ATOM 493 C CA . ILE A 1 68 ? 5.543 -13.148 -7.449 1 97.06 68 ILE A CA 1
ATOM 494 C C . ILE A 1 68 ? 5.379 -11.633 -7.352 1 97.06 68 ILE A C 1
ATOM 496 O O . ILE A 1 68 ? 5.559 -11.055 -6.281 1 97.06 68 ILE A O 1
ATOM 500 N N . PHE A 1 69 ? 5.074 -11.016 -8.539 1 96.94 69 PHE A N 1
ATOM 501 C CA . PHE A 1 69 ? 4.668 -9.625 -8.68 1 96.94 69 PHE A CA 1
ATOM 502 C C . PHE A 1 69 ? 3.186 -9.523 -9.008 1 96.94 69 PHE A C 1
ATOM 504 O O . PHE A 1 69 ? 2.697 -10.203 -9.914 1 96.94 69 PHE A O 1
ATOM 511 N N . ALA A 1 70 ? 2.537 -8.688 -8.297 1 97.5 70 ALA A N 1
ATOM 512 C CA . ALA A 1 70 ? 1.148 -8.344 -8.594 1 97.5 70 ALA A CA 1
ATOM 513 C C . ALA A 1 70 ? 0.914 -6.844 -8.453 1 97.5 70 ALA A C 1
ATOM 515 O O . ALA A 1 70 ? 1.815 -6.102 -8.047 1 97.5 70 ALA A O 1
ATOM 516 N N . ASP A 1 71 ? -0.282 -6.418 -8.844 1 97.81 71 ASP A N 1
ATOM 517 C CA . ASP A 1 71 ? -0.642 -5.004 -8.812 1 97.81 71 ASP A CA 1
ATOM 518 C C . ASP A 1 71 ? -2.043 -4.805 -8.234 1 97.81 71 ASP A C 1
ATOM 520 O O . ASP A 1 71 ? -2.93 -5.637 -8.445 1 97.81 71 ASP A O 1
ATOM 524 N N . ILE A 1 72 ? -2.217 -3.674 -7.496 1 98.69 72 ILE A N 1
ATOM 525 C CA . ILE A 1 72 ? -3.568 -3.143 -7.34 1 98.69 72 ILE A CA 1
ATOM 526 C C . ILE A 1 72 ? -3.932 -2.293 -8.555 1 98.69 72 ILE A C 1
ATOM 528 O O . ILE A 1 72 ? -3.207 -1.357 -8.906 1 98.69 72 ILE A O 1
ATOM 532 N N . VAL A 1 73 ? -5.082 -2.621 -9.156 1 98.69 73 VAL A N 1
ATOM 533 C CA . VAL A 1 73 ? -5.488 -2.027 -10.43 1 98.69 73 VAL A CA 1
ATOM 534 C C . VAL A 1 73 ? -6.832 -1.32 -10.258 1 98.69 73 VAL A C 1
ATOM 536 O O . VAL A 1 73 ? -7.75 -1.859 -9.633 1 98.69 73 VAL A O 1
ATOM 539 N N . LEU A 1 74 ? -6.895 -0.094 -10.727 1 98.81 74 LEU A N 1
ATOM 540 C CA . LEU A 1 74 ? -8.133 0.67 -10.797 1 98.81 74 LEU A CA 1
ATOM 541 C C . LEU A 1 74 ? -8.555 0.898 -12.242 1 98.81 74 LEU A C 1
ATOM 543 O O . LEU A 1 74 ? -7.887 1.621 -12.984 1 98.81 74 LEU A O 1
ATOM 547 N N . ASN A 1 75 ? -9.664 0.274 -12.625 1 98.81 75 ASN A N 1
ATOM 548 C CA . ASN A 1 75 ? -10.195 0.433 -13.969 1 98.81 75 ASN A CA 1
ATOM 549 C C . ASN A 1 75 ? -9.141 0.143 -15.031 1 98.81 75 ASN A C 1
ATOM 551 O O . ASN A 1 75 ? -9.016 0.881 -16.016 1 98.81 75 ASN A O 1
ATOM 555 N N . GLY A 1 76 ? -8.312 -0.794 -14.797 1 98.06 76 GLY A N 1
ATOM 556 C CA . GLY A 1 76 ? -7.328 -1.228 -15.773 1 98.06 76 GLY A CA 1
ATOM 557 C C . GLY A 1 76 ? -5.984 -0.54 -15.617 1 98.06 76 GLY A C 1
ATOM 558 O O . GLY A 1 76 ? -5.008 -0.914 -16.266 1 98.06 76 GLY A O 1
ATOM 559 N N . ALA A 1 77 ? -5.906 0.47 -14.781 1 97.19 77 ALA A N 1
ATOM 560 C CA . ALA A 1 77 ? -4.652 1.191 -14.57 1 97.19 77 ALA A CA 1
ATOM 561 C C . ALA A 1 77 ? -3.965 0.73 -13.289 1 97.19 77 ALA A C 1
ATOM 563 O O . ALA A 1 77 ? -4.582 0.704 -12.219 1 97.19 77 ALA A O 1
ATOM 564 N N . ILE A 1 78 ? -2.67 0.446 -13.352 1 96.5 78 ILE A N 1
ATOM 565 C CA . ILE A 1 78 ? -1.877 0.054 -12.195 1 96.5 78 ILE A CA 1
ATOM 566 C C . ILE A 1 78 ? -1.729 1.241 -11.242 1 96.5 78 ILE A C 1
ATOM 568 O O . ILE A 1 78 ? -1.387 2.348 -11.672 1 96.5 78 ILE A O 1
ATOM 572 N N . LYS A 1 79 ? -2.012 1.019 -9.969 1 97.5 79 LYS A N 1
ATOM 573 C CA . LYS A 1 79 ? -1.886 2.088 -8.984 1 97.5 79 LYS A CA 1
ATOM 574 C C . LYS A 1 79 ? -0.682 1.859 -8.078 1 97.5 79 LYS A C 1
ATOM 576 O O . LYS A 1 79 ? 0.154 2.748 -7.906 1 97.5 79 LYS A O 1
ATOM 581 N N . VAL A 1 80 ? -0.539 0.642 -7.48 1 97.12 80 VAL A N 1
ATOM 582 C CA . VAL A 1 80 ? 0.637 0.261 -6.703 1 97.12 80 VAL A CA 1
ATOM 583 C C . VAL A 1 80 ? 0.996 -1.194 -6.992 1 97.12 80 VAL A C 1
ATOM 585 O O . VAL A 1 80 ? 0.154 -1.971 -7.449 1 97.12 80 VAL A O 1
ATOM 588 N N . LYS A 1 81 ? 2.242 -1.507 -6.727 1 97.38 81 LYS A N 1
ATOM 589 C CA . LYS A 1 81 ? 2.756 -2.85 -6.977 1 97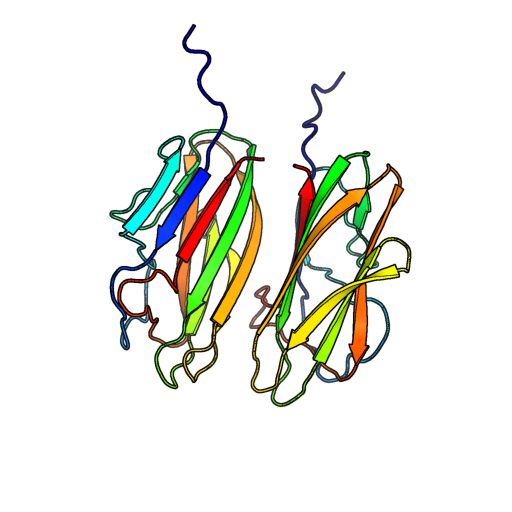.38 81 LYS A CA 1
ATOM 590 C C . LYS A 1 81 ? 2.984 -3.602 -5.664 1 97.38 81 LYS A C 1
ATOM 592 O O . LYS A 1 81 ? 3.199 -2.984 -4.621 1 97.38 81 LYS A O 1
ATOM 597 N N . ILE A 1 82 ? 2.922 -4.891 -5.777 1 96.81 82 ILE A N 1
ATOM 598 C CA . ILE A 1 82 ? 3.184 -5.848 -4.703 1 96.81 82 ILE A CA 1
ATOM 599 C C . ILE A 1 82 ? 4.305 -6.793 -5.121 1 96.81 82 ILE A C 1
ATOM 601 O O . ILE A 1 82 ? 4.328 -7.277 -6.258 1 96.81 82 ILE A O 1
ATOM 605 N N . LEU A 1 83 ? 5.195 -7.027 -4.207 1 97.62 83 LEU A N 1
ATOM 606 C CA . LEU A 1 83 ? 6.242 -8.016 -4.445 1 97.62 83 LEU A CA 1
ATOM 607 C C . LEU A 1 83 ? 6.418 -8.922 -3.232 1 97.62 83 LEU A C 1
ATOM 609 O O . LEU A 1 83 ? 6.641 -8.445 -2.119 1 97.62 83 LEU A O 1
ATOM 613 N N . ALA A 1 84 ? 6.32 -10.164 -3.471 1 97.5 84 ALA A N 1
ATOM 614 C CA . ALA A 1 84 ? 6.727 -11.188 -2.51 1 97.5 84 ALA A CA 1
ATOM 615 C C . ALA A 1 84 ? 7.887 -12.016 -3.049 1 97.5 84 ALA A C 1
ATOM 617 O O . ALA A 1 84 ? 7.77 -12.656 -4.094 1 97.5 84 ALA A O 1
ATOM 618 N N . THR A 1 85 ? 8.953 -11.922 -2.281 1 96.81 85 THR A N 1
ATOM 619 C CA . THR A 1 85 ? 10.109 -12.727 -2.678 1 96.81 85 THR A CA 1
ATOM 620 C C . THR A 1 85 ? 9.977 -14.156 -2.178 1 96.81 85 THR A C 1
ATOM 622 O O . THR A 1 85 ? 8.977 -14.508 -1.54 1 96.81 85 THR A O 1
ATOM 625 N N . GLY A 1 86 ? 10.859 -14.992 -2.531 1 95.31 86 GLY A N 1
ATOM 626 C CA . GLY A 1 86 ? 10.75 -16.406 -2.248 1 95.31 86 GLY A CA 1
ATOM 627 C C . GLY A 1 86 ? 10.758 -16.734 -0.764 1 95.31 86 GLY A C 1
ATOM 628 O O . GLY A 1 86 ? 10.797 -15.82 0.068 1 95.31 86 GLY A O 1
ATOM 629 N N . ASN A 1 87 ? 10.539 -18.062 -0.398 1 95.44 87 ASN A N 1
ATOM 630 C CA . ASN A 1 87 ? 10.539 -18.594 0.96 1 95.44 87 ASN A CA 1
ATOM 631 C C . ASN A 1 87 ? 9.281 -18.203 1.72 1 95.44 87 ASN A C 1
ATOM 633 O O . ASN A 1 87 ? 9.344 -17.828 2.891 1 95.44 87 ASN A O 1
ATOM 637 N N . TYR A 1 88 ? 8.234 -18.172 1.023 1 95.62 88 TYR A N 1
ATOM 638 C CA . TYR A 1 88 ? 6.922 -17.891 1.587 1 95.62 88 TYR A CA 1
ATOM 639 C C . TYR A 1 88 ? 6.887 -16.5 2.213 1 95.62 88 TYR A C 1
ATOM 641 O O . TYR A 1 88 ? 6.238 -16.297 3.242 1 95.62 88 TYR A O 1
ATOM 649 N N . ASN A 1 89 ? 7.645 -15.633 1.616 1 96.81 89 ASN A N 1
ATOM 650 C CA . ASN A 1 89 ? 7.66 -14.273 2.137 1 96.81 89 ASN A CA 1
ATOM 651 C C . ASN A 1 89 ? 6.383 -13.523 1.77 1 96.81 89 ASN A C 1
ATOM 653 O O . ASN A 1 89 ? 5.73 -13.844 0.774 1 96.81 89 ASN A O 1
ATOM 657 N N . ALA A 1 90 ? 6.113 -12.562 2.611 1 96.94 90 ALA A N 1
ATOM 658 C CA . ALA A 1 90 ? 4.953 -11.703 2.383 1 96.94 90 ALA A CA 1
ATOM 659 C C . ALA A 1 90 ? 5.301 -10.555 1.446 1 96.94 90 ALA A C 1
ATOM 661 O O . ALA A 1 90 ? 6.43 -10.055 1.456 1 96.94 90 ALA A O 1
ATOM 662 N N . GLY A 1 91 ? 4.348 -10.188 0.617 1 97.94 91 GLY A N 1
ATOM 663 C CA . GLY A 1 91 ? 4.379 -8.969 -0.177 1 97.94 91 GLY A CA 1
ATOM 664 C C . GLY A 1 91 ? 3.158 -8.094 0.03 1 97.94 91 GLY A C 1
ATOM 665 O O . GLY A 1 91 ? 2.152 -8.242 -0.668 1 97.94 91 GLY A O 1
ATOM 666 N N . PRO A 1 92 ? 3.227 -7.195 0.929 1 98.31 92 PRO A N 1
ATOM 667 C CA . PRO A 1 92 ? 2.1 -6.305 1.211 1 98.31 92 PRO A CA 1
ATOM 668 C C . PRO A 1 92 ? 2.17 -4.996 0.428 1 98.31 92 PRO A C 1
ATOM 670 O O . PRO A 1 92 ? 3.254 -4.582 0.01 1 98.31 92 PRO A O 1
ATOM 673 N N . ASN A 1 93 ? 1.009 -4.348 0.167 1 98.62 93 ASN A N 1
ATOM 674 C CA . ASN A 1 93 ? 0.939 -2.914 -0.091 1 98.62 93 ASN A CA 1
ATOM 675 C C . ASN A 1 93 ? -0.455 -2.361 0.186 1 98.62 93 ASN A C 1
ATOM 677 O O . ASN A 1 93 ? -1.393 -3.123 0.43 1 98.62 93 ASN A O 1
ATOM 681 N N . LEU A 1 94 ? -0.568 -1.089 0.291 1 98.75 94 LEU A N 1
ATOM 682 C CA . LEU A 1 94 ? -1.788 -0.349 0.594 1 98.75 94 LEU A CA 1
ATOM 683 C C . LEU A 1 94 ? -1.901 0.895 -0.282 1 98.75 94 LEU A C 1
ATOM 685 O O . LEU A 1 94 ? -0.907 1.585 -0.517 1 98.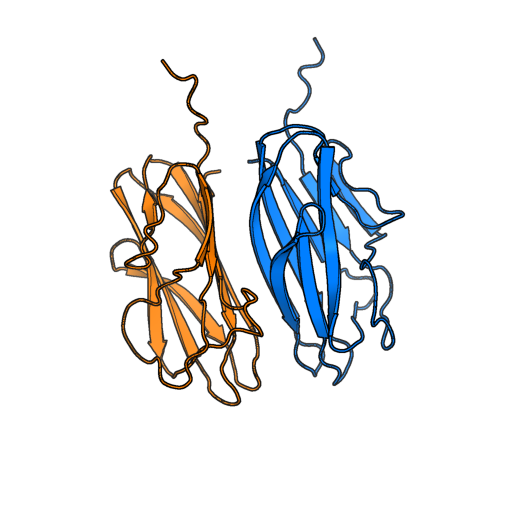75 94 LEU A O 1
ATOM 689 N N . ALA A 1 95 ? -3.074 1.217 -0.732 1 98.69 95 ALA A N 1
ATOM 690 C CA . ALA A 1 95 ? -3.332 2.42 -1.521 1 98.69 95 ALA A CA 1
ATOM 691 C C . ALA A 1 95 ? -4.613 3.109 -1.065 1 98.69 95 ALA A C 1
ATOM 693 O O . ALA A 1 95 ? -5.617 2.449 -0.79 1 98.69 95 ALA A O 1
ATOM 694 N N . VAL A 1 96 ? -4.555 4.414 -0.942 1 98.69 96 VAL A N 1
ATOM 695 C CA . VAL A 1 96 ? -5.73 5.27 -0.848 1 98.69 96 VAL A CA 1
ATOM 696 C C . VAL A 1 96 ? -6.141 5.738 -2.242 1 98.69 96 VAL A C 1
ATOM 698 O O . VAL A 1 96 ? -5.324 6.289 -2.982 1 98.69 96 VAL A O 1
ATOM 701 N N . LEU A 1 97 ? -7.395 5.52 -2.582 1 98.81 97 LEU A N 1
ATOM 702 C CA . LEU A 1 97 ? -7.871 5.852 -3.922 1 98.81 97 LEU A CA 1
ATOM 703 C C . LEU A 1 97 ? -9.195 6.602 -3.857 1 98.81 97 LEU A C 1
ATOM 705 O O . LEU A 1 97 ? -10.07 6.258 -3.057 1 98.81 97 LEU A O 1
ATOM 709 N N . SER A 1 98 ? -9.344 7.59 -4.711 1 98.19 98 SER A N 1
ATOM 710 C CA . SER A 1 98 ? -10.633 8.234 -4.922 1 98.19 98 SER A CA 1
ATOM 711 C C . SER A 1 98 ? -11.438 7.516 -6.004 1 98.19 98 SER A C 1
ATOM 713 O O . SER A 1 98 ? -10.992 7.398 -7.145 1 98.19 98 SER A O 1
ATOM 715 N N . LEU A 1 99 ? -12.625 7.055 -5.637 1 98.31 99 LEU A N 1
ATOM 716 C CA . LEU A 1 99 ? -13.438 6.277 -6.574 1 98.31 99 LEU A CA 1
ATOM 717 C C . LEU A 1 99 ? -14.758 6.98 -6.859 1 98.31 99 LEU A C 1
ATOM 719 O O . LEU A 1 99 ? -15.336 7.613 -5.973 1 98.31 99 LEU A O 1
ATOM 723 N N . GLN A 1 100 ? -15.219 6.852 -8.07 1 98.38 100 GLN A N 1
ATOM 724 C CA . GLN A 1 100 ? -16.609 7.105 -8.43 1 98.38 100 GLN A CA 1
ATOM 725 C C . GLN A 1 100 ? -17.438 5.828 -8.328 1 98.38 100 GLN A C 1
ATOM 727 O O . GLN A 1 100 ? -16.891 4.723 -8.367 1 98.38 100 GLN A O 1
ATOM 732 N N . THR A 1 101 ? -18.75 6.031 -8.172 1 98.19 101 THR A N 1
ATOM 733 C CA . THR A 1 101 ? -19.641 4.875 -8.211 1 98.19 101 THR A CA 1
ATOM 734 C C . THR A 1 101 ? -19.375 4.039 -9.461 1 98.19 101 THR A C 1
ATOM 736 O O . THR A 1 101 ? -19.281 4.578 -10.57 1 98.19 101 THR A O 1
ATOM 739 N N . GLY A 1 102 ? -19.172 2.758 -9.328 1 98.75 102 GLY A N 1
ATOM 740 C CA . GLY A 1 102 ? -19 1.862 -10.461 1 98.75 102 GLY A CA 1
ATOM 741 C C . GLY A 1 102 ? -17.547 1.609 -10.805 1 98.75 102 GLY A C 1
ATOM 742 O O . GLY A 1 102 ? -17.234 0.724 -11.602 1 98.75 102 GLY A O 1
ATOM 743 N N . ASP A 1 103 ? -16.641 2.455 -10.234 1 98.88 103 ASP A N 1
ATOM 744 C CA . ASP A 1 103 ? -15.227 2.162 -10.422 1 98.88 103 ASP A CA 1
ATOM 745 C C . ASP A 1 103 ? -14.883 0.771 -9.891 1 98.88 103 ASP A C 1
ATOM 747 O O . ASP A 1 103 ? -15.438 0.328 -8.883 1 98.88 103 ASP A O 1
ATOM 751 N N . ARG A 1 104 ? -13.891 0.107 -10.547 1 98.94 104 ARG A N 1
ATOM 752 C CA . ARG A 1 104 ? -13.547 -1.28 -10.25 1 98.94 104 ARG A CA 1
ATOM 753 C C . ARG A 1 104 ? -12.086 -1.403 -9.828 1 98.94 104 ARG A C 1
ATOM 755 O O . ARG A 1 104 ? -11.203 -0.832 -10.461 1 98.94 104 ARG A O 1
ATOM 762 N N . VAL A 1 105 ? -11.844 -2.094 -8.711 1 98.94 105 VAL A N 1
ATOM 763 C CA . VAL A 1 105 ? -10.5 -2.338 -8.195 1 98.94 105 VAL A CA 1
ATOM 764 C C . VAL A 1 105 ? -10.273 -3.84 -8.039 1 98.94 105 VAL A C 1
ATOM 766 O O . VAL A 1 105 ? -11.133 -4.555 -7.523 1 98.94 105 VAL A O 1
ATOM 769 N N . TRP A 1 106 ? -9.141 -4.352 -8.516 1 98.94 106 TRP A N 1
ATOM 770 C CA . TRP A 1 106 ? -8.789 -5.762 -8.359 1 98.94 106 TRP A CA 1
ATOM 771 C C . TRP A 1 106 ? -7.277 -5.938 -8.273 1 98.94 106 TRP A C 1
ATOM 773 O O . TRP A 1 106 ? -6.523 -4.961 -8.359 1 98.94 106 TRP A O 1
ATOM 783 N N . VAL A 1 107 ? -6.852 -7.164 -7.969 1 98.88 107 VAL A N 1
ATOM 784 C CA . VAL A 1 107 ? -5.445 -7.551 -7.918 1 98.88 107 VAL A CA 1
ATOM 785 C C . VAL A 1 107 ? -5.094 -8.383 -9.156 1 98.88 107 VAL A C 1
ATOM 787 O O . VAL A 1 107 ? -5.789 -9.344 -9.484 1 98.88 107 VAL A O 1
ATOM 790 N N . GLU A 1 108 ? -4.023 -7.965 -9.812 1 98.31 108 GLU A N 1
ATOM 791 C CA . GLU A 1 108 ? -3.703 -8.578 -11.094 1 98.31 108 GLU A CA 1
ATOM 792 C C . GLU A 1 108 ? -2.256 -9.07 -11.133 1 98.31 108 GLU A C 1
ATOM 794 O O . GLU A 1 108 ? -1.361 -8.406 -10.602 1 98.31 108 GLU A O 1
ATOM 799 N N . HIS A 1 109 ? -2.025 -10.188 -11.867 1 97.94 109 HIS A N 1
ATOM 800 C CA . HIS A 1 109 ? -0.688 -10.734 -12.055 1 97.94 109 HIS A CA 1
ATOM 801 C C . HIS A 1 109 ? 0.176 -9.797 -12.891 1 97.94 109 HIS A C 1
ATOM 803 O O . HIS A 1 109 ? -0.292 -9.234 -13.891 1 97.94 109 HIS A O 1
ATOM 809 N N . TYR A 1 110 ? 1.432 -9.664 -12.492 1 95.5 110 TYR A N 1
ATOM 810 C CA . TYR A 1 110 ? 2.369 -8.906 -13.312 1 95.5 110 TYR A CA 1
ATOM 811 C C . TYR A 1 110 ? 3.523 -9.789 -13.773 1 95.5 110 TYR A C 1
ATOM 813 O O . TYR A 1 110 ? 3.797 -9.883 -14.977 1 95.5 110 TYR A O 1
ATOM 821 N N . PHE A 1 111 ? 4.141 -10.469 -12.844 1 95.62 111 PHE A N 1
ATOM 822 C CA . PHE A 1 111 ? 5.309 -11.289 -13.156 1 95.62 111 PHE A CA 1
ATOM 823 C C . PHE A 1 111 ? 5.5 -12.383 -12.117 1 95.62 111 PHE A C 1
ATOM 825 O O . PHE A 1 111 ? 4.984 -12.281 -11 1 95.62 111 PHE A O 1
ATOM 832 N N . GLY A 1 112 ? 6.309 -13.398 -12.516 1 97.44 112 GLY A N 1
ATOM 833 C CA . GLY A 1 112 ? 6.531 -14.516 -11.609 1 97.44 112 GLY A CA 1
ATOM 834 C C . GLY A 1 112 ? 5.344 -15.445 -11.508 1 97.44 112 GLY A C 1
ATOM 835 O O . GLY A 1 112 ? 4.574 -15.586 -12.469 1 97.44 112 GLY A O 1
ATOM 836 N N . GLN A 1 113 ? 5.34 -16.188 -10.25 1 98.12 113 GLN A N 1
ATOM 837 C CA . GLN A 1 113 ? 4.238 -17.141 -10.125 1 98.12 113 GLN A CA 1
ATOM 838 C C . GLN A 1 113 ? 4.047 -17.562 -8.672 1 98.12 113 GLN A C 1
ATOM 840 O O . GLN A 1 113 ? 4.977 -17.484 -7.867 1 98.12 113 GLN A O 1
ATOM 845 N N . GLY A 1 114 ? 2.766 -18.016 -8.461 1 98.06 114 GLY A N 1
ATOM 846 C CA . GLY A 1 114 ? 2.451 -18.766 -7.258 1 98.06 114 GLY A CA 1
ATOM 847 C C . GLY A 1 114 ? 2.096 -17.891 -6.074 1 98.06 114 GLY A C 1
ATOM 848 O O . GLY A 1 114 ? 2.678 -16.828 -5.887 1 98.06 114 GLY A O 1
ATOM 849 N N . TYR A 1 115 ? 1.205 -18.281 -5.355 1 97.94 115 TYR A N 1
ATOM 850 C CA . TYR A 1 115 ? 0.803 -17.703 -4.078 1 97.94 115 TYR A CA 1
ATOM 851 C C . TYR A 1 115 ? 0.451 -18.797 -3.07 1 97.94 115 TYR A C 1
ATOM 853 O O . TYR A 1 115 ? 0.231 -19.953 -3.445 1 97.94 115 TYR A O 1
ATOM 861 N N . SER A 1 116 ? 0.505 -18.391 -1.816 1 97.25 116 SER A N 1
ATOM 862 C CA . SER A 1 116 ? 0.269 -19.406 -0.798 1 97.25 116 SER A CA 1
ATOM 863 C C . SER A 1 116 ? -0.808 -18.969 0.187 1 97.25 116 SER A C 1
ATOM 865 O O . SER A 1 116 ? -1.096 -17.766 0.306 1 97.25 116 SER A O 1
ATOM 867 N N . THR A 1 117 ? -1.44 -19.922 0.703 1 94.44 117 THR A N 1
ATOM 868 C CA . THR A 1 117 ? -2.195 -19.844 1.949 1 94.44 117 THR A CA 1
ATOM 869 C C . THR A 1 117 ? -1.843 -21.016 2.869 1 94.44 117 THR A C 1
ATOM 871 O O . THR A 1 117 ? -1.061 -21.891 2.496 1 94.44 117 THR A O 1
ATOM 874 N N . TYR A 1 118 ? -2.193 -20.828 4.195 1 85.31 118 TYR A N 1
ATOM 875 C CA . TYR A 1 118 ? -1.759 -21.875 5.109 1 85.31 118 TYR A CA 1
ATOM 876 C C . TYR A 1 118 ? -2.912 -22.344 5.988 1 85.31 118 TYR A C 1
ATOM 878 O O . TYR A 1 118 ? -3.604 -21.531 6.602 1 85.31 118 TYR A O 1
ATOM 886 N N . PHE A 1 119 ? -3.002 -23.734 6.082 1 80.06 119 PHE A N 1
ATOM 887 C CA . PHE A 1 119 ? -3.889 -24.469 6.969 1 80.06 119 PHE A CA 1
ATOM 888 C C . PHE A 1 119 ? -5.254 -23.797 7.055 1 80.06 119 PHE A C 1
ATOM 890 O O . PHE A 1 119 ? -5.785 -23.594 8.148 1 80.06 119 PHE A O 1
ATOM 897 N N . GLY A 1 120 ? -5.676 -23.422 5.969 1 73.94 120 GLY A N 1
ATOM 898 C CA . GLY A 1 120 ? -7.023 -22.891 5.992 1 73.94 120 GLY A CA 1
ATOM 899 C C . GLY A 1 120 ? -7.07 -21.422 6.398 1 73.94 120 GLY A C 1
ATOM 900 O O . GLY A 1 120 ? -8.133 -20.797 6.371 1 73.94 120 GLY A O 1
ATOM 901 N N . GLY A 1 121 ? -5.934 -21.016 6.93 1 83.69 121 GLY A N 1
ATOM 902 C CA . GLY A 1 121 ? -5.902 -19.594 7.273 1 83.69 121 GLY A CA 1
ATOM 903 C C . GLY A 1 121 ? -5.629 -18.703 6.082 1 83.69 121 GLY A C 1
ATOM 904 O O . GLY A 1 121 ? -5.047 -19.141 5.086 1 83.69 121 GLY A O 1
ATOM 905 N N . LEU A 1 122 ? -6.137 -17.438 6.105 1 91.88 122 LEU A N 1
ATOM 906 C CA . LEU A 1 122 ? -6.031 -16.516 4.988 1 91.88 122 LEU A CA 1
ATOM 907 C C . LEU A 1 122 ? -4.746 -15.695 5.074 1 91.88 122 LEU A C 1
ATOM 909 O O . LEU A 1 122 ? -4.648 -14.773 5.887 1 91.88 122 LEU A O 1
ATOM 913 N N . LEU A 1 123 ? -3.678 -16.109 4.391 1 95.31 123 LEU A N 1
ATOM 914 C CA . LEU A 1 123 ? -2.414 -15.391 4.316 1 95.31 123 LEU A CA 1
ATOM 915 C C . LEU A 1 123 ? -2.434 -14.375 3.18 1 95.31 123 LEU A C 1
ATOM 917 O O . LEU A 1 123 ? -1.979 -13.242 3.346 1 95.31 123 LEU A O 1
ATOM 921 N N . THR A 1 124 ? -2.875 -14.898 2.053 1 98.25 124 THR A N 1
ATOM 922 C CA . THR A 1 124 ? -3.066 -14.047 0.886 1 98.25 124 THR A CA 1
ATOM 923 C C . THR A 1 124 ? -4.477 -13.461 0.87 1 98.25 124 THR A C 1
ATOM 925 O O . THR A 1 124 ? -5.457 -14.188 0.707 1 98.25 124 THR A O 1
ATOM 928 N N . THR A 1 125 ? -4.555 -12.094 1.09 1 98.62 125 THR A N 1
ATOM 929 C CA . THR A 1 125 ? -5.844 -11.453 1.335 1 98.62 125 THR A CA 1
ATOM 930 C C . THR A 1 125 ? -5.941 -10.133 0.581 1 98.62 125 THR A C 1
ATOM 932 O O . THR A 1 125 ? -4.922 -9.555 0.187 1 98.62 125 THR A O 1
ATOM 935 N N . PHE A 1 126 ? -7.137 -9.75 0.31 1 98.81 126 PHE A N 1
ATOM 936 C CA . PHE A 1 126 ? -7.523 -8.469 -0.279 1 98.81 126 PHE A CA 1
ATOM 937 C C . PHE A 1 126 ? -8.617 -7.801 0.542 1 98.81 126 PHE A C 1
ATOM 939 O O . PHE A 1 126 ? -9.641 -8.422 0.845 1 98.81 126 PHE A O 1
ATOM 946 N N . SER A 1 127 ? -8.391 -6.555 0.972 1 98.94 127 SER A N 1
ATOM 947 C CA . SER A 1 127 ? -9.344 -5.801 1.78 1 98.94 127 SER A CA 1
ATOM 948 C C . SER A 1 127 ? -9.5 -4.379 1.26 1 98.94 127 SER A C 1
ATOM 950 O O . SER A 1 127 ? -8.586 -3.828 0.645 1 98.94 127 SER A O 1
ATOM 952 N N . GLY A 1 128 ? -10.617 -3.799 1.532 1 98.81 128 GLY A N 1
ATOM 953 C CA . GLY A 1 128 ? -10.883 -2.404 1.213 1 98.81 128 GLY A CA 1
ATOM 954 C C . GLY A 1 128 ? -12.031 -1.816 2.018 1 98.81 128 GLY A C 1
ATOM 955 O O . GLY A 1 128 ? -12.883 -2.551 2.514 1 98.81 128 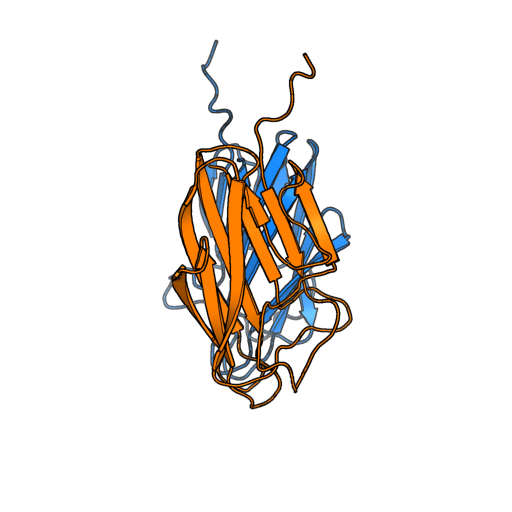GLY A O 1
ATOM 956 N N . PHE A 1 129 ? -11.977 -0.493 2.176 1 98.38 129 PHE A N 1
ATOM 957 C CA . PHE A 1 129 ? -13.062 0.153 2.912 1 98.38 129 PHE A CA 1
ATOM 958 C C . PHE A 1 129 ? -13.141 1.636 2.568 1 98.38 129 PHE A C 1
ATOM 960 O O . PHE A 1 129 ? -12.133 2.248 2.207 1 98.38 129 PHE A O 1
ATOM 967 N N . LEU A 1 130 ? -14.312 2.135 2.75 1 97.44 130 LEU A N 1
ATOM 968 C CA . LEU A 1 130 ? -14.594 3.553 2.557 1 97.44 130 LEU A CA 1
ATOM 969 C C . LEU A 1 130 ? -14.234 4.355 3.805 1 97.44 130 LEU A C 1
ATOM 971 O O . LEU A 1 130 ? -14.531 3.932 4.926 1 97.44 130 LEU A O 1
ATOM 975 N N . ILE A 1 131 ? -13.578 5.508 3.576 1 94.38 131 ILE A N 1
ATOM 976 C CA . ILE A 1 131 ? -13.312 6.395 4.703 1 94.38 131 ILE A CA 1
ATOM 977 C C . ILE A 1 131 ? -14.125 7.68 4.551 1 94.38 131 ILE A C 1
ATOM 979 O O . ILE A 1 131 ? -14.469 8.078 3.438 1 94.38 131 ILE A O 1
ATOM 983 N N . MET B 1 1 ? -20.141 27.547 0.757 1 23.78 1 MET B N 1
ATOM 984 C CA . MET B 1 1 ? -19.391 26.766 1.746 1 23.78 1 MET B CA 1
ATOM 985 C C . MET B 1 1 ? -19.031 25.391 1.192 1 23.78 1 MET B C 1
ATOM 987 O O . MET B 1 1 ? -19.906 24.578 0.887 1 23.78 1 MET B O 1
ATOM 991 N N . SER B 1 2 ? -18.141 25.25 0.178 1 31.97 2 SER B N 1
ATOM 992 C CA . SER B 1 2 ? -17.984 24.047 -0.631 1 31.97 2 SER B CA 1
ATOM 993 C C . SER B 1 2 ? -18.156 22.797 0.215 1 31.97 2 SER B C 1
ATOM 995 O O . SER B 1 2 ? -17.656 22.719 1.337 1 31.97 2 SER B O 1
ATOM 997 N N . ASN B 1 3 ? -19.219 22.203 0.317 1 35.91 3 ASN B N 1
ATOM 998 C CA . ASN B 1 3 ? -19.578 21.078 1.17 1 35.91 3 ASN B CA 1
ATOM 999 C C . ASN B 1 3 ? -18.406 20.141 1.394 1 35.91 3 ASN B C 1
ATOM 1001 O O . ASN B 1 3 ? -18.172 19.219 0.597 1 35.91 3 ASN B O 1
ATOM 1005 N N . GLY B 1 4 ? -17.047 20.578 1.474 1 43.81 4 GLY B N 1
ATOM 1006 C CA . GLY B 1 4 ? -15.664 20.172 1.274 1 43.81 4 GLY B CA 1
ATOM 1007 C C . GLY B 1 4 ? -15.344 18.812 1.888 1 43.81 4 GLY B C 1
ATOM 1008 O O . GLY B 1 4 ? -15.633 18.578 3.061 1 43.81 4 GLY B O 1
ATOM 1009 N N . SER B 1 5 ? -15.281 17.812 1.117 1 54.78 5 SER B N 1
ATOM 1010 C CA . SER B 1 5 ? -15 16.453 1.599 1 54.78 5 SER B CA 1
ATOM 1011 C C . SER B 1 5 ? -14.016 16.484 2.76 1 54.78 5 SER B C 1
ATOM 1013 O O . SER B 1 5 ? -12.984 17.141 2.691 1 54.78 5 SER B O 1
ATOM 1015 N N . THR B 1 6 ? -14.445 16.391 4 1 81.56 6 THR B N 1
ATOM 1016 C CA . THR B 1 6 ? -13.711 16.281 5.254 1 81.56 6 THR B CA 1
ATOM 1017 C C . THR B 1 6 ? -12.789 15.055 5.234 1 81.56 6 THR B C 1
ATOM 1019 O O . THR B 1 6 ? -12.102 14.773 6.215 1 81.56 6 THR B O 1
ATOM 1022 N N . ARG B 1 7 ? -12.711 14.539 3.988 1 91.56 7 ARG B N 1
ATOM 1023 C CA . ARG B 1 7 ? -11.859 13.367 3.912 1 91.56 7 ARG B CA 1
ATOM 1024 C C . ARG B 1 7 ? -10.414 13.758 3.6 1 91.56 7 ARG B C 1
ATOM 1026 O O . ARG B 1 7 ? -10.172 14.656 2.795 1 91.56 7 ARG B O 1
ATOM 1033 N N . ILE B 1 8 ? -9.555 13.125 4.262 1 97.5 8 ILE B N 1
ATOM 1034 C CA . ILE B 1 8 ? -8.125 13.32 4.051 1 97.5 8 ILE B CA 1
ATOM 1035 C C . ILE B 1 8 ? -7.453 11.977 3.805 1 97.5 8 ILE B C 1
ATOM 1037 O O . ILE B 1 8 ? -7.676 11.016 4.547 1 97.5 8 ILE B O 1
ATOM 1041 N N . GLY B 1 9 ? -6.684 11.883 2.721 1 98.62 9 GLY B N 1
ATOM 1042 C CA . GLY B 1 9 ? -5.902 10.688 2.445 1 98.62 9 GLY B CA 1
ATOM 1043 C C . GLY B 1 9 ? -4.922 10.867 1.301 1 98.62 9 GLY B C 1
ATOM 1044 O O . GLY B 1 9 ? -5.156 11.672 0.397 1 98.62 9 GLY B O 1
ATOM 1045 N N . PHE B 1 10 ? -3.869 10.07 1.357 1 98.81 10 PHE B N 1
ATOM 1046 C CA . PHE B 1 10 ? -2.895 10.125 0.274 1 98.81 10 PHE B CA 1
ATOM 1047 C C . PHE B 1 10 ? -2.203 8.781 0.095 1 98.81 10 PHE B C 1
ATOM 1049 O O . PHE B 1 10 ? -2.158 7.969 1.024 1 98.81 10 PHE B O 1
ATOM 1056 N N . THR B 1 11 ? -1.751 8.531 -1.09 1 98.88 11 THR B N 1
ATOM 1057 C CA . THR B 1 11 ? -0.784 7.504 -1.446 1 98.88 11 THR B CA 1
ATOM 1058 C C . THR B 1 11 ? 0.269 8.055 -2.402 1 98.88 11 THR B C 1
ATOM 1060 O O . THR B 1 11 ? -0.066 8.703 -3.398 1 98.88 11 THR B O 1
ATOM 1063 N N . ALA B 1 12 ? 1.502 7.824 -2.045 1 98.69 12 ALA B N 1
ATOM 1064 C CA . ALA B 1 12 ? 2.627 8.242 -2.877 1 98.69 12 ALA B CA 1
ATOM 1065 C C . ALA B 1 12 ? 3.727 7.18 -2.885 1 98.69 12 ALA B C 1
ATOM 1067 O O . ALA B 1 12 ? 3.77 6.316 -2.004 1 98.69 12 ALA B O 1
ATOM 1068 N N . GLY B 1 13 ? 4.594 7.191 -3.928 1 98.44 13 GLY B N 1
ATOM 1069 C CA . GLY B 1 13 ? 5.668 6.219 -4.047 1 98.44 13 GLY B CA 1
ATOM 1070 C C . GLY B 1 13 ? 6.934 6.801 -4.645 1 98.44 13 GLY B C 1
ATOM 1071 O O . GLY B 1 13 ? 6.922 7.91 -5.184 1 98.44 13 GLY B O 1
ATOM 1072 N N . VAL B 1 14 ? 7.992 6.02 -4.453 1 97.88 14 VAL B N 1
ATOM 1073 C CA . VAL B 1 14 ? 9.242 6.438 -5.082 1 97.88 14 VAL B CA 1
ATOM 1074 C C . VAL B 1 14 ? 9.188 6.145 -6.578 1 97.88 14 VAL B C 1
ATOM 1076 O O . VAL B 1 14 ? 8.5 5.219 -7.012 1 97.88 14 VAL B O 1
ATOM 1079 N N . THR B 1 15 ? 10.023 6.895 -7.332 1 94.75 15 THR B N 1
ATOM 1080 C CA . THR B 1 15 ? 9.977 6.75 -8.781 1 94.75 15 THR B CA 1
ATOM 1081 C C . THR B 1 15 ? 11.195 5.984 -9.289 1 94.75 15 THR B C 1
ATOM 1083 O O . THR B 1 15 ? 11.234 5.555 -10.445 1 94.75 15 THR B O 1
ATOM 1086 N N . SER B 1 16 ? 12.227 5.883 -8.5 1 95.56 16 SER B N 1
ATOM 1087 C CA . SER B 1 16 ? 13.438 5.133 -8.836 1 95.56 16 SER B CA 1
ATOM 1088 C C . SER B 1 16 ? 14.023 4.449 -7.609 1 95.56 16 SER B C 1
ATOM 1090 O O . SER B 1 16 ? 13.789 4.887 -6.477 1 95.56 16 SER B O 1
ATOM 1092 N N . SER B 1 17 ? 14.711 3.418 -7.945 1 96.94 17 SER B N 1
ATOM 1093 C CA . SER B 1 17 ? 15.438 2.738 -6.879 1 96.94 17 SER B CA 1
ATOM 1094 C C . SER B 1 17 ? 16.703 3.5 -6.5 1 96.94 17 SER B C 1
ATOM 1096 O O . SER B 1 17 ? 17.219 4.289 -7.293 1 96.94 17 SER B O 1
ATOM 1098 N N . SER B 1 18 ? 17.109 3.244 -5.312 1 97 18 SER B N 1
ATOM 1099 C CA . SER B 1 18 ? 18.406 3.721 -4.852 1 97 18 SER B CA 1
ATOM 1100 C C . SER B 1 18 ? 19.125 2.662 -4.02 1 97 18 SER B C 1
ATOM 1102 O O . SER B 1 18 ? 18.609 2.223 -2.99 1 97 18 SER B O 1
ATOM 1104 N N . SER B 1 19 ? 20.312 2.322 -4.477 1 97 19 SER B N 1
ATOM 1105 C CA . SER B 1 19 ? 21.141 1.416 -3.686 1 97 19 SER B CA 1
ATOM 1106 C C . SER B 1 19 ? 21.891 2.166 -2.594 1 97 19 SER B C 1
ATOM 1108 O O . SER B 1 19 ? 22.391 1.556 -1.649 1 97 19 SER B O 1
ATOM 1110 N N . SER B 1 20 ? 21.906 3.508 -2.709 1 97.56 20 SER B N 1
ATOM 1111 C CA . SER B 1 20 ? 22.828 4.262 -1.876 1 97.56 20 SER B CA 1
ATOM 1112 C C . SER B 1 20 ? 22.094 5.137 -0.871 1 97.56 20 SER B C 1
ATOM 1114 O O . SER B 1 20 ? 22.719 5.789 -0.029 1 97.56 20 SER B O 1
ATOM 1116 N N . TRP B 1 21 ? 20.766 5.27 -0.958 1 97.12 21 TRP B N 1
ATOM 1117 C CA . TRP B 1 21 ? 20.047 6.051 0.04 1 97.12 21 TRP B CA 1
ATOM 1118 C C . TRP B 1 21 ? 20.375 5.574 1.45 1 97.12 21 TRP B C 1
ATOM 1120 O O . TRP B 1 21 ? 20.219 4.391 1.767 1 97.12 21 TRP B O 1
ATOM 1130 N N . SER B 1 22 ? 20.844 6.508 2.361 1 98 22 SER B N 1
ATOM 1131 C CA . SER B 1 22 ? 21.312 6.074 3.672 1 98 22 SER B CA 1
ATOM 1132 C C . SER B 1 22 ? 21.203 7.199 4.699 1 98 22 SER B C 1
ATOM 1134 O O . SER B 1 22 ? 21.875 7.18 5.727 1 98 22 SER B O 1
ATOM 1136 N N . SER B 1 23 ? 20.422 8.195 4.379 1 98.12 23 SER B N 1
ATOM 1137 C CA . SER B 1 23 ? 20.234 9.273 5.34 1 98.12 23 SER B CA 1
ATOM 1138 C C . SER B 1 23 ? 19.078 10.18 4.945 1 98.12 23 SER B C 1
ATOM 1140 O O . SER B 1 23 ? 18.688 10.234 3.773 1 98.12 23 SER B O 1
ATOM 1142 N N . GLY B 1 24 ? 18.484 10.852 5.945 1 98.25 24 GLY B N 1
ATOM 1143 C CA . GLY B 1 24 ? 17.5 11.898 5.723 1 98.25 24 GLY B CA 1
ATOM 1144 C C . GLY B 1 24 ? 16.094 11.352 5.5 1 98.25 24 GLY B C 1
ATOM 1145 O O . GLY B 1 24 ? 15.805 10.203 5.859 1 98.25 24 GLY B O 1
ATOM 1146 N N . THR B 1 25 ? 15.242 12.266 5.023 1 98.69 25 THR B N 1
ATOM 1147 C CA . THR B 1 25 ? 13.852 11.945 4.73 1 98.69 25 THR B CA 1
ATOM 1148 C C . THR B 1 25 ? 13.742 11.172 3.42 1 98.69 25 THR B C 1
ATOM 1150 O O . THR B 1 25 ? 14.406 11.508 2.438 1 98.69 25 THR B O 1
ATOM 1153 N N . LEU B 1 26 ? 13.055 10.07 3.469 1 98.62 26 LEU B N 1
ATOM 1154 C CA . LEU B 1 26 ? 12.711 9.422 2.205 1 98.62 26 LEU B CA 1
ATOM 1155 C C . LEU B 1 26 ? 11.578 10.172 1.507 1 98.62 26 LEU B C 1
ATOM 1157 O O . LEU B 1 26 ? 10.469 10.273 2.041 1 98.62 26 LEU B O 1
ATOM 1161 N N . VAL B 1 27 ? 11.805 10.672 0.309 1 98.69 27 VAL B N 1
ATOM 1162 C CA . VAL B 1 27 ? 10.812 11.438 -0.45 1 98.69 27 VAL B CA 1
ATOM 1163 C C . VAL B 1 27 ? 10.109 10.523 -1.444 1 98.69 27 VAL B C 1
ATOM 1165 O O . VAL B 1 27 ? 10.75 9.719 -2.129 1 98.69 27 VAL B O 1
ATOM 1168 N N . PHE B 1 28 ? 8.828 10.609 -1.506 1 98.44 28 PHE B N 1
ATOM 1169 C CA . PHE B 1 28 ? 7.977 9.867 -2.436 1 98.44 28 PHE B CA 1
ATOM 1170 C C . PHE B 1 28 ? 7.348 10.812 -3.453 1 98.44 28 PHE B C 1
ATOM 1172 O O . PHE B 1 28 ? 6.242 11.312 -3.242 1 98.44 28 PHE B O 1
ATOM 1179 N N . PRO B 1 29 ? 7.957 10.977 -4.598 1 97.81 29 PRO B N 1
ATOM 1180 C CA . PRO B 1 29 ? 7.535 12.078 -5.465 1 97.81 29 PRO B CA 1
ATOM 1181 C C . PRO B 1 29 ? 6.324 11.719 -6.32 1 97.81 29 PRO B C 1
ATOM 1183 O O . PRO B 1 29 ? 5.648 12.609 -6.84 1 97.81 29 PRO B O 1
ATOM 1186 N N . LYS B 1 30 ? 6.043 10.5 -6.562 1 97.69 30 LYS B N 1
ATOM 1187 C CA . LYS B 1 30 ? 4.895 10.117 -7.375 1 97.69 30 LYS B CA 1
ATOM 1188 C C . LYS B 1 30 ? 3.629 10.016 -6.527 1 97.69 30 LYS B C 1
ATOM 1190 O O . LYS B 1 30 ? 3.506 9.117 -5.695 1 97.69 30 LYS B O 1
ATOM 1195 N N . VAL B 1 31 ? 2.635 10.883 -6.859 1 98.25 31 VAL B N 1
ATOM 1196 C CA . VAL B 1 31 ? 1.4 10.938 -6.082 1 98.25 31 VAL B CA 1
ATOM 1197 C C . VAL B 1 31 ? 0.284 10.211 -6.832 1 98.25 31 VAL B C 1
ATOM 1199 O O . VAL B 1 31 ? 0 10.531 -7.992 1 98.25 31 VAL B O 1
ATOM 1202 N N . ILE B 1 32 ? -0.372 9.25 -6.168 1 97.88 32 ILE B N 1
ATOM 1203 C CA . ILE B 1 32 ? -1.532 8.547 -6.703 1 97.88 32 ILE B CA 1
ATOM 1204 C C . ILE B 1 32 ? -2.812 9.258 -6.27 1 97.88 32 ILE B C 1
ATOM 1206 O O . ILE B 1 32 ? -3.75 9.398 -7.059 1 97.88 32 ILE B O 1
ATOM 1210 N N . THR B 1 33 ? -2.854 9.641 -5.039 1 98.06 33 THR B N 1
ATOM 1211 C CA . THR B 1 33 ? -3.961 10.344 -4.398 1 98.06 33 THR B CA 1
ATOM 1212 C C . THR B 1 33 ? -3.445 11.312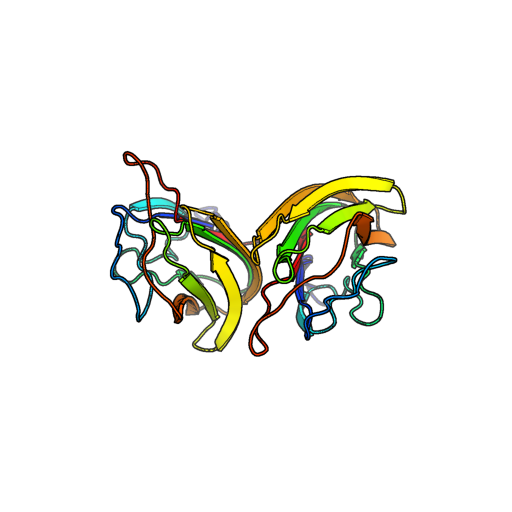 -3.34 1 98.06 33 THR B C 1
ATOM 1214 O O . THR B 1 33 ? -2.479 11.008 -2.633 1 98.06 33 THR B O 1
ATOM 1217 N N . ASN B 1 34 ? -4.062 12.461 -3.273 1 98.31 34 ASN B N 1
ATOM 1218 C CA . ASN B 1 34 ? -3.742 13.438 -2.234 1 98.31 34 ASN B CA 1
ATOM 1219 C C . ASN B 1 34 ? -4.949 14.305 -1.894 1 98.31 34 ASN B C 1
ATOM 1221 O O . ASN B 1 34 ? -4.879 15.531 -1.997 1 98.31 34 ASN B O 1
ATOM 1225 N N . VAL B 1 35 ? -5.973 13.664 -1.412 1 97.81 35 VAL B N 1
ATOM 1226 C CA . VAL B 1 35 ? -7.184 14.359 -0.993 1 97.81 35 VAL B CA 1
ATOM 1227 C C . VAL B 1 35 ? -6.898 15.18 0.263 1 97.81 35 VAL B C 1
ATOM 1229 O O . VAL B 1 35 ? -6.406 14.648 1.261 1 97.81 35 VAL B O 1
ATOM 1232 N N . GLY B 1 36 ? -7.285 16.469 0.255 1 96.69 36 GLY B N 1
ATOM 1233 C CA . GLY B 1 36 ? -6.988 17.375 1.36 1 96.69 36 GLY B CA 1
ATOM 1234 C C . GLY B 1 36 ? -5.633 18.047 1.235 1 96.69 36 GLY B C 1
ATOM 1235 O O . GLY B 1 36 ? -5.309 18.938 2.01 1 96.69 36 GLY B O 1
ATOM 1236 N N . ASN B 1 37 ? -4.762 17.5 0.372 1 97.5 37 ASN B N 1
ATOM 1237 C CA . ASN B 1 37 ? -3.486 18.094 -0.014 1 97.5 37 ASN B CA 1
ATOM 1238 C C . ASN B 1 37 ? -2.527 18.188 1.171 1 97.5 37 ASN B C 1
ATOM 1240 O O . ASN B 1 37 ? -1.813 19.188 1.322 1 97.5 37 ASN B O 1
ATOM 1244 N N . GLY B 1 38 ? -2.584 17.203 1.98 1 98.44 38 GLY B N 1
ATOM 1245 C CA . GLY B 1 38 ? -1.706 17.203 3.139 1 98.44 38 GLY B CA 1
ATOM 1246 C C . GLY B 1 38 ? -0.291 16.766 2.812 1 98.44 38 GLY B C 1
ATOM 1247 O O . GLY B 1 38 ? 0.657 17.125 3.506 1 98.44 38 GLY B O 1
ATOM 1248 N N . TYR B 1 39 ? -0.07 15.906 1.875 1 98.88 39 TYR B N 1
ATOM 1249 C CA . TYR B 1 39 ? 1.251 15.391 1.533 1 98.88 39 TYR B CA 1
ATOM 1250 C C . TYR B 1 39 ? 1.964 16.328 0.559 1 98.88 39 TYR B C 1
ATOM 1252 O O . TYR B 1 39 ? 1.372 16.766 -0.424 1 98.88 39 TYR B O 1
ATOM 1260 N N . ASN B 1 40 ? 3.158 16.594 0.824 1 98.94 40 ASN B N 1
ATOM 1261 C CA . ASN B 1 40 ? 4.016 17.406 -0.046 1 98.94 40 ASN B CA 1
ATOM 1262 C C . ASN B 1 40 ? 5.066 16.531 -0.741 1 98.94 40 ASN B C 1
ATOM 1264 O O . ASN B 1 40 ? 6.039 16.109 -0.115 1 98.94 40 ASN B O 1
ATOM 1268 N N . PRO B 1 41 ? 4.926 16.359 -2.07 1 98.62 41 PRO B N 1
ATOM 1269 C CA . PRO B 1 41 ? 5.824 15.438 -2.775 1 98.62 41 PRO B CA 1
ATOM 1270 C C . PRO B 1 41 ? 7.215 16.031 -2.998 1 98.62 41 PRO B C 1
ATOM 1272 O O . PRO B 1 41 ? 8.133 15.32 -3.42 1 98.62 41 PRO B O 1
ATOM 1275 N N . SER B 1 42 ? 7.449 17.234 -2.721 1 98.56 42 SER B N 1
ATOM 1276 C CA . SER B 1 42 ? 8.758 17.859 -2.908 1 98.56 42 SER B CA 1
ATOM 1277 C C . SER B 1 42 ? 9.688 17.531 -1.744 1 98.56 42 SER B C 1
ATOM 1279 O O . SER B 1 42 ? 10.906 17.453 -1.922 1 98.56 42 SER B O 1
ATOM 1281 N N . ASP B 1 43 ? 9.078 17.25 -0.544 1 98.69 43 ASP B N 1
ATOM 1282 C CA . ASP B 1 43 ? 9.953 17.031 0.601 1 98.69 43 ASP B CA 1
ATOM 1283 C C . ASP B 1 43 ? 9.562 15.758 1.349 1 98.69 43 ASP B C 1
ATOM 1285 O O . ASP B 1 43 ? 10.242 15.352 2.293 1 98.69 43 ASP B O 1
ATOM 1289 N N . GLY B 1 44 ? 8.523 15.141 0.985 1 98.81 44 GLY B N 1
ATOM 1290 C CA . GLY B 1 44 ? 8.133 13.852 1.537 1 98.81 44 GLY B CA 1
ATOM 1291 C C . GLY B 1 44 ? 7.402 13.969 2.861 1 98.81 44 GLY B C 1
ATOM 1292 O O . GLY B 1 44 ? 7.348 13.008 3.633 1 98.81 44 GLY B O 1
ATOM 1293 N N . VAL B 1 45 ? 6.824 15.117 3.18 1 98.94 45 VAL B N 1
ATOM 1294 C CA . VAL B 1 45 ? 6.242 15.344 4.496 1 98.94 45 VAL B CA 1
ATOM 1295 C C . VAL B 1 45 ? 4.727 15.484 4.375 1 98.94 45 VAL B C 1
ATOM 1297 O O . VAL B 1 45 ? 4.23 16.219 3.516 1 98.94 45 VAL B O 1
ATOM 1300 N N . PHE B 1 46 ? 4.02 14.688 5.133 1 98.94 46 PHE B N 1
ATOM 1301 C CA . PHE B 1 46 ? 2.594 14.93 5.332 1 98.94 46 PHE B CA 1
ATOM 1302 C C . PHE B 1 46 ? 2.369 15.945 6.445 1 98.94 46 PHE B C 1
ATOM 1304 O O . PHE B 1 46 ? 2.9 15.797 7.547 1 98.94 46 PHE B O 1
ATOM 1311 N N . THR B 1 47 ? 1.594 16.938 6.211 1 98.94 47 THR B N 1
ATOM 1312 C CA . THR B 1 47 ? 1.166 17.922 7.211 1 98.94 47 THR B CA 1
ATOM 1313 C C . THR B 1 47 ? -0.346 17.859 7.402 1 98.94 47 THR B C 1
ATOM 1315 O O . THR B 1 47 ? -1.106 18.078 6.461 1 98.94 47 THR B O 1
ATOM 1318 N N . ALA B 1 48 ? -0.726 17.625 8.641 1 98.69 48 ALA B N 1
ATOM 1319 C CA . ALA B 1 48 ? -2.148 17.438 8.914 1 98.69 48 ALA B CA 1
ATOM 1320 C C . ALA B 1 48 ? -2.934 18.719 8.656 1 98.69 48 ALA B C 1
ATOM 1322 O O . ALA B 1 48 ? -2.748 19.719 9.359 1 98.69 48 ALA B O 1
ATOM 1323 N N . PRO B 1 49 ? -3.865 18.656 7.719 1 98 49 PRO B N 1
ATOM 1324 C CA . PRO B 1 49 ? -4.672 19.844 7.457 1 98 49 PRO B CA 1
ATOM 1325 C C . PRO B 1 49 ? -5.75 20.078 8.516 1 98 49 PRO B C 1
ATOM 1327 O O . PRO B 1 49 ? -6.297 21.172 8.617 1 98 49 PRO B O 1
ATOM 1330 N N . ARG B 1 50 ? -6.043 19 9.242 1 97.06 50 ARG B N 1
ATOM 1331 C CA . ARG B 1 50 ? -7.027 19.047 10.312 1 97.06 50 ARG B CA 1
ATOM 1332 C C . ARG B 1 50 ? -6.645 18.094 11.445 1 97.06 50 ARG B C 1
ATOM 1334 O O . ARG B 1 50 ? -5.977 17.078 11.219 1 97.06 50 ARG B O 1
ATOM 1341 N N . ALA B 1 51 ? -7.105 18.469 12.695 1 98 51 ALA B N 1
ATOM 1342 C CA . ALA B 1 51 ? -6.887 17.562 13.828 1 98 51 ALA B CA 1
ATOM 1343 C C . ALA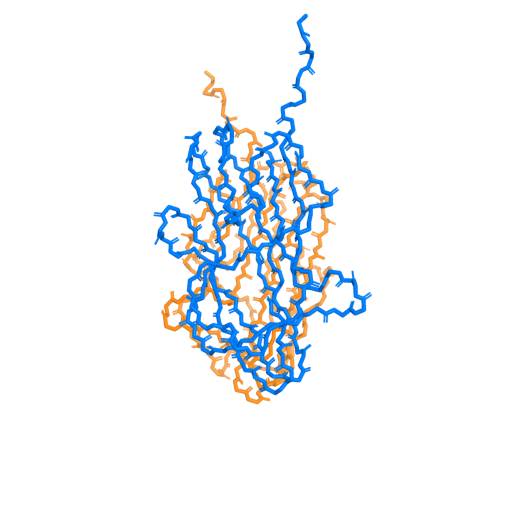 B 1 51 ? -7.715 16.297 13.688 1 98 51 ALA B C 1
ATOM 1345 O O . ALA B 1 51 ? -8.812 16.312 13.117 1 98 51 ALA B O 1
ATOM 1346 N N . GLY B 1 52 ? -7.211 15.172 14.188 1 97.62 52 GLY B N 1
ATOM 1347 C CA . GLY B 1 52 ? -7.934 13.914 14.148 1 97.62 52 GLY B CA 1
ATOM 1348 C C . GLY B 1 52 ? -7.035 12.703 14.32 1 97.62 52 GLY B C 1
ATOM 1349 O O . GLY B 1 52 ? -5.855 12.844 14.656 1 97.62 52 GLY B O 1
ATOM 1350 N N . VAL B 1 53 ? -7.598 11.523 14.164 1 98.31 53 VAL B N 1
ATOM 1351 C CA . VAL B 1 53 ? -6.879 10.258 14.219 1 98.31 53 VAL B CA 1
ATOM 1352 C C . VAL B 1 53 ? -6.559 9.789 12.797 1 98.31 53 VAL B C 1
ATOM 1354 O O . VAL B 1 53 ? -7.453 9.688 11.953 1 98.31 53 VAL B O 1
ATOM 1357 N N . TYR B 1 54 ? -5.297 9.578 12.578 1 98.62 54 TYR B N 1
ATOM 1358 C CA . TYR B 1 54 ? -4.812 9.18 11.266 1 98.62 54 TYR B CA 1
ATOM 1359 C C . TYR B 1 54 ? -4.172 7.797 11.32 1 98.62 54 TYR B C 1
ATOM 1361 O O . TYR B 1 54 ? -3.594 7.414 12.336 1 98.62 54 TYR B O 1
ATOM 1369 N N . VAL B 1 55 ? -4.277 7.078 10.172 1 98.81 55 VAL B N 1
ATOM 1370 C CA . VAL B 1 55 ? -3.518 5.855 9.922 1 98.81 55 VAL B CA 1
ATOM 1371 C C . VAL B 1 55 ? -2.42 6.133 8.898 1 98.81 55 VAL B C 1
ATOM 1373 O O . VAL B 1 55 ? -2.664 6.781 7.879 1 98.81 55 VAL B O 1
ATOM 1376 N N . PHE B 1 56 ? -1.22 5.699 9.195 1 98.88 56 PHE B N 1
ATOM 1377 C CA . PHE B 1 56 ? -0.117 5.738 8.242 1 98.88 56 PHE B CA 1
ATOM 1378 C C . PHE B 1 56 ? 0.408 4.332 7.965 1 98.88 56 PHE B C 1
ATOM 1380 O O . PHE B 1 56 ? 0.56 3.529 8.883 1 98.88 56 PHE B O 1
ATOM 1387 N N . PHE B 1 57 ? 0.635 4.062 6.719 1 98.88 57 PHE B N 1
ATOM 1388 C CA . PHE B 1 57 ? 1.252 2.828 6.254 1 98.88 57 PHE B CA 1
ATOM 1389 C C . PHE B 1 57 ? 2.463 3.125 5.375 1 98.88 57 PHE B C 1
ATOM 1391 O O . PHE B 1 57 ? 2.422 4.027 4.535 1 98.88 57 PHE B O 1
ATOM 1398 N N . VAL B 1 58 ? 3.443 2.377 5.586 1 98.75 58 VAL B N 1
ATOM 1399 C CA . VAL B 1 58 ? 4.602 2.443 4.703 1 98.75 58 VAL B CA 1
ATOM 1400 C C . VAL B 1 58 ? 5.059 1.032 4.344 1 98.75 58 VAL B C 1
ATOM 1402 O O . VAL B 1 58 ? 5.016 0.127 5.18 1 98.75 58 VAL B O 1
ATOM 1405 N N . ASN B 1 59 ? 5.406 0.824 3.09 1 98.81 59 ASN B N 1
ATOM 1406 C CA . ASN B 1 59 ? 6.219 -0.315 2.676 1 98.81 59 ASN B CA 1
ATOM 1407 C C . ASN B 1 59 ? 7.531 0.135 2.041 1 98.81 59 ASN B C 1
ATOM 1409 O O . ASN B 1 59 ? 7.527 0.872 1.053 1 98.81 59 ASN B O 1
ATOM 1413 N N . VAL B 1 60 ? 8.625 -0.262 2.627 1 98.19 60 VAL B N 1
ATOM 1414 C CA . VAL B 1 60 ? 9.938 -0.088 2.004 1 98.19 60 VAL B CA 1
ATOM 1415 C C . VAL B 1 60 ? 10.43 -1.427 1.463 1 98.19 60 VAL B C 1
ATOM 1417 O O . VAL B 1 60 ? 10.562 -2.396 2.215 1 98.19 60 VAL B O 1
ATOM 1420 N N . GLN B 1 61 ? 10.633 -1.436 0.184 1 98.25 61 GLN B N 1
ATOM 1421 C CA . GLN B 1 61 ? 11.258 -2.604 -0.427 1 98.25 61 GLN B CA 1
ATOM 1422 C C . GLN B 1 61 ? 12.773 -2.475 -0.427 1 98.25 61 GLN B C 1
ATOM 1424 O O . GLN B 1 61 ? 13.32 -1.483 -0.916 1 98.25 61 GLN B O 1
ATOM 1429 N N . SER B 1 62 ? 13.469 -3.535 0.059 1 97.88 62 SER B N 1
ATOM 1430 C CA . SER B 1 62 ? 14.922 -3.453 0.111 1 97.88 62 SER B CA 1
ATOM 1431 C C . SER B 1 62 ? 15.531 -3.51 -1.287 1 97.88 62 SER B C 1
ATOM 1433 O O . SER B 1 62 ? 14.859 -3.885 -2.248 1 97.88 62 SER B O 1
ATOM 1435 N N . TYR B 1 63 ? 16.812 -3.139 -1.356 1 97.5 63 TYR B N 1
ATOM 1436 C CA . TYR B 1 63 ? 17.562 -3.178 -2.607 1 97.5 63 TYR B CA 1
ATOM 1437 C C . TYR B 1 63 ? 18.562 -4.32 -2.605 1 97.5 63 TYR B C 1
ATOM 1439 O O . TYR B 1 63 ? 19.531 -4.301 -1.842 1 97.5 63 TYR B O 1
ATOM 1447 N N . GLY B 1 64 ? 18.312 -5.258 -3.561 1 96.19 64 GLY B N 1
ATOM 1448 C CA . GLY B 1 64 ? 19.25 -6.363 -3.611 1 96.19 64 GLY B CA 1
ATOM 1449 C C . GLY B 1 64 ? 19.406 -7.082 -2.283 1 96.19 64 GLY B C 1
ATOM 1450 O O . GLY B 1 64 ? 18.406 -7.473 -1.669 1 96.19 64 GLY B O 1
ATOM 1451 N N . SER B 1 65 ? 20.688 -7.258 -1.893 1 97.25 65 SER B N 1
ATOM 1452 C CA . SER B 1 65 ? 20.969 -7.945 -0.638 1 97.25 65 SER B CA 1
ATOM 1453 C C . SER B 1 65 ? 21.047 -6.965 0.525 1 97.25 65 SER B C 1
ATOM 1455 O O . SER B 1 65 ? 21.281 -7.367 1.667 1 97.25 65 SER B O 1
ATOM 1457 N N . GLN B 1 66 ? 20.859 -5.754 0.306 1 97.81 66 GLN B N 1
ATOM 1458 C CA . GLN B 1 66 ? 21.031 -4.738 1.339 1 97.81 66 GLN B CA 1
ATOM 1459 C C . GLN B 1 66 ? 19.891 -4.781 2.35 1 97.81 66 GLN B C 1
ATOM 1461 O O . GLN B 1 66 ? 18.766 -5.145 2.006 1 97.81 66 GLN B O 1
ATOM 1466 N N . ILE B 1 67 ? 20.203 -4.43 3.584 1 98.19 67 ILE B N 1
ATOM 1467 C CA . ILE B 1 67 ? 19.25 -4.289 4.672 1 98.19 67 ILE B CA 1
ATOM 1468 C C . ILE B 1 67 ? 18.953 -2.811 4.918 1 98.19 67 ILE B C 1
ATOM 1470 O O . ILE B 1 67 ? 19.875 -1.985 4.91 1 98.19 67 ILE B O 1
ATOM 1474 N N . ILE B 1 68 ? 17.719 -2.494 5.199 1 98 68 ILE B N 1
ATOM 1475 C CA . ILE B 1 68 ? 17.391 -1.092 5.438 1 98 68 ILE B CA 1
ATOM 1476 C C . ILE B 1 68 ? 16.422 -0.98 6.605 1 98 68 ILE B C 1
ATOM 1478 O O . ILE B 1 68 ? 15.43 -1.718 6.672 1 98 68 ILE B O 1
ATOM 1482 N N . PHE B 1 69 ? 16.719 -0.044 7.527 1 98.38 69 PHE B N 1
ATOM 1483 C CA . PHE B 1 69 ? 15.867 0.396 8.625 1 98.38 69 PHE B CA 1
ATOM 1484 C C . PHE B 1 69 ? 15.375 1.82 8.383 1 98.38 69 PHE B C 1
ATOM 1486 O O . PHE B 1 69 ? 16.172 2.707 8.055 1 98.38 69 PHE B O 1
ATOM 1493 N N . ALA B 1 70 ? 14.133 2.016 8.531 1 98.56 70 ALA B N 1
ATOM 1494 C CA . ALA B 1 70 ? 13.531 3.348 8.5 1 98.56 70 ALA B CA 1
ATOM 1495 C C . ALA B 1 70 ? 12.508 3.512 9.617 1 98.56 70 ALA B C 1
ATOM 1497 O O . ALA B 1 70 ? 12.219 2.561 10.344 1 98.56 70 ALA B O 1
ATOM 1498 N N . ASP B 1 71 ? 12.055 4.746 9.758 1 98.69 71 ASP B N 1
ATOM 1499 C CA . ASP B 1 71 ? 11.086 5.066 10.805 1 98.69 71 ASP B CA 1
ATOM 1500 C C . ASP B 1 71 ? 9.938 5.898 10.25 1 98.69 71 ASP B C 1
ATOM 1502 O O . ASP B 1 71 ? 10.133 6.73 9.359 1 98.69 71 ASP B O 1
ATOM 1506 N N . ILE B 1 72 ? 8.742 5.668 10.781 1 98.88 72 ILE B N 1
ATOM 1507 C CA . ILE B 1 72 ? 7.719 6.707 10.719 1 98.88 72 ILE B CA 1
ATOM 1508 C C . ILE B 1 72 ? 7.93 7.707 11.852 1 98.88 72 ILE B C 1
ATOM 1510 O O . ILE B 1 72 ? 8 7.32 13.023 1 98.88 72 ILE B O 1
ATOM 1514 N N . VAL B 1 73 ? 8.016 8.969 11.516 1 98.88 73 VAL B N 1
ATOM 1515 C CA . VAL B 1 73 ? 8.383 10.023 12.445 1 98.88 73 VAL B CA 1
ATOM 1516 C C . VAL B 1 73 ? 7.254 11.055 12.539 1 98.88 73 VAL B C 1
ATOM 1518 O O . VAL B 1 73 ? 6.684 11.453 11.516 1 98.88 73 VAL B O 1
ATOM 1521 N N . LEU B 1 74 ? 6.871 11.422 13.781 1 98.94 74 LEU B N 1
ATOM 1522 C CA . LEU B 1 74 ? 5.922 12.5 14.055 1 98.94 74 LEU B CA 1
ATOM 1523 C C . LEU B 1 74 ? 6.605 13.664 14.766 1 98.94 74 LEU B C 1
ATOM 1525 O O . LEU B 1 74 ? 7.047 13.523 15.906 1 98.94 74 LEU B O 1
ATOM 1529 N N . ASN B 1 75 ? 6.637 14.75 14.031 1 98.81 75 ASN B N 1
ATOM 1530 C CA . ASN B 1 75 ? 7.23 15.953 14.602 1 98.81 75 ASN B CA 1
ATOM 1531 C C . ASN B 1 75 ? 8.617 15.672 15.18 1 98.81 75 ASN B C 1
ATOM 1533 O O . ASN B 1 75 ? 8.945 16.125 16.281 1 98.81 75 ASN B O 1
ATOM 1537 N N . GLY B 1 76 ? 9.336 14.828 14.539 1 98.5 76 GLY B N 1
ATOM 1538 C CA . GLY B 1 76 ? 10.711 14.578 14.922 1 98.5 76 GLY B CA 1
ATOM 1539 C C . GLY B 1 76 ? 10.867 13.391 15.852 1 98.5 76 GLY B C 1
ATOM 1540 O O . GLY B 1 76 ? 11.984 12.953 16.125 1 98.5 76 GLY B O 1
ATOM 1541 N N . ALA B 1 77 ? 9.812 12.828 16.375 1 98.56 77 ALA B N 1
ATOM 1542 C CA . ALA B 1 77 ? 9.859 11.68 17.281 1 98.56 77 ALA B CA 1
ATOM 1543 C C . ALA B 1 77 ? 9.547 10.391 16.531 1 98.56 77 ALA B C 1
ATOM 1545 O O . ALA B 1 77 ? 8.523 10.289 15.859 1 98.56 77 ALA B O 1
ATOM 1546 N N . ILE B 1 78 ? 10.383 9.359 16.734 1 98.38 78 ILE B N 1
ATOM 1547 C CA . ILE B 1 78 ? 10.148 8.047 16.156 1 98.38 78 ILE B CA 1
ATOM 1548 C C . ILE B 1 78 ? 8.891 7.43 16.75 1 98.38 78 ILE B C 1
ATOM 1550 O O . ILE B 1 78 ? 8.75 7.363 17.984 1 98.38 78 ILE B O 1
ATOM 1554 N N . LYS B 1 79 ? 8.008 7.012 15.945 1 98.69 79 LYS B N 1
ATOM 1555 C CA . LYS B 1 79 ? 6.785 6.391 16.438 1 98.69 79 LYS B CA 1
ATOM 1556 C C . LYS B 1 79 ? 6.809 4.879 16.234 1 98.69 79 LYS B C 1
ATOM 1558 O O . LYS B 1 79 ? 6.422 4.121 17.125 1 98.69 79 LYS B O 1
ATOM 1563 N N . VAL B 1 80 ? 7.219 4.383 14.977 1 98.19 80 VAL B N 1
ATOM 1564 C CA . VAL B 1 80 ? 7.383 2.961 14.688 1 98.19 80 VAL B CA 1
ATOM 1565 C C . VAL B 1 80 ? 8.586 2.756 13.766 1 98.19 80 VAL B C 1
ATOM 1567 O O . VAL B 1 80 ? 9.016 3.689 13.094 1 98.19 80 VAL B O 1
ATOM 1570 N N . LYS B 1 81 ? 9.109 1.541 13.766 1 98.19 81 LYS B N 1
ATOM 1571 C CA . LYS B 1 81 ? 10.258 1.199 12.93 1 98.19 81 LYS B CA 1
ATOM 1572 C C . LYS B 1 81 ? 9.852 0.263 11.797 1 98.19 81 LYS B C 1
ATOM 1574 O O . LYS B 1 81 ? 8.891 -0.496 11.922 1 98.19 81 LYS B O 1
ATOM 1579 N N . ILE B 1 82 ? 10.57 0.417 10.734 1 97.5 82 ILE B N 1
ATOM 1580 C CA . ILE B 1 82 ? 10.445 -0.415 9.547 1 97.5 82 ILE B CA 1
ATOM 1581 C C . ILE B 1 82 ? 11.758 -1.149 9.289 1 97.5 82 ILE B C 1
ATOM 1583 O O . ILE B 1 82 ? 12.836 -0.558 9.383 1 97.5 82 ILE B O 1
ATOM 1587 N N . LEU B 1 83 ? 11.664 -2.408 9.008 1 98.38 83 LEU B N 1
ATOM 1588 C CA . LEU B 1 83 ? 12.844 -3.178 8.609 1 98.38 83 LEU B CA 1
ATOM 1589 C C . LEU B 1 83 ? 12.562 -3.979 7.34 1 98.38 83 LEU B C 1
ATOM 1591 O O . LEU B 1 83 ? 11.586 -4.727 7.277 1 98.38 83 LEU B O 1
ATOM 1595 N N . ALA B 1 84 ? 13.344 -3.822 6.352 1 98.06 84 ALA B N 1
ATOM 1596 C CA . ALA B 1 84 ? 13.398 -4.707 5.191 1 98.06 84 ALA B CA 1
ATOM 1597 C C . ALA B 1 84 ? 14.742 -5.418 5.102 1 98.06 84 ALA B C 1
ATOM 1599 O O . ALA B 1 84 ? 15.789 -4.77 4.992 1 98.06 84 ALA B O 1
ATOM 1600 N N . THR B 1 85 ? 14.641 -6.746 5.137 1 96.81 85 THR B N 1
ATOM 1601 C CA . THR B 1 85 ? 15.875 -7.52 5.02 1 96.81 85 THR B CA 1
ATOM 1602 C C . THR B 1 85 ? 16.266 -7.695 3.555 1 96.81 85 THR B C 1
ATOM 1604 O O . THR B 1 85 ? 15.562 -7.223 2.658 1 96.81 85 THR B O 1
ATOM 1607 N N . GLY B 1 86 ? 17.359 -8.242 3.262 1 94.94 86 GLY B N 1
ATOM 1608 C CA . GLY B 1 86 ? 17.875 -8.367 1.91 1 94.94 86 GLY B CA 1
ATOM 1609 C C . GLY B 1 86 ? 16.984 -9.195 1.002 1 94.94 86 GLY B C 1
ATOM 1610 O O . GLY B 1 86 ? 15.914 -9.641 1.414 1 94.94 86 GLY B O 1
ATOM 1611 N N . ASN B 1 87 ? 17.406 -9.219 -0.338 1 95.31 87 ASN B N 1
ATOM 1612 C CA . ASN B 1 87 ? 16.719 -9.977 -1.384 1 95.31 87 ASN B CA 1
ATOM 1613 C C . ASN B 1 87 ? 15.406 -9.32 -1.784 1 95.31 87 ASN B C 1
ATOM 1615 O O . ASN B 1 87 ? 14.391 -10 -1.955 1 95.31 87 ASN B O 1
ATOM 1619 N N . TYR B 1 88 ? 15.438 -8.07 -1.771 1 96.31 88 TYR B N 1
ATOM 1620 C CA . TYR B 1 88 ? 14.297 -7.277 -2.211 1 96.31 88 TYR B CA 1
ATOM 1621 C C . TYR B 1 88 ? 13.07 -7.551 -1.341 1 96.31 88 TYR B C 1
ATOM 1623 O O . TYR B 1 88 ? 11.938 -7.516 -1.824 1 96.31 88 TYR B O 1
ATOM 1631 N N . ASN B 1 89 ? 13.344 -7.883 -0.115 1 97.12 89 ASN B N 1
ATOM 1632 C CA . ASN B 1 89 ? 12.227 -8.18 0.781 1 97.12 89 ASN B CA 1
ATOM 1633 C C . ASN B 1 89 ? 11.461 -6.914 1.16 1 97.12 89 ASN B C 1
ATOM 1635 O O . ASN B 1 89 ? 12.039 -5.828 1.209 1 97.12 89 ASN B O 1
ATOM 1639 N N . ALA B 1 90 ? 10.219 -7.137 1.449 1 97.88 90 ALA B N 1
ATOM 1640 C CA . ALA B 1 90 ? 9.375 -6.039 1.906 1 97.88 90 ALA B CA 1
ATOM 1641 C C . ALA B 1 90 ? 9.594 -5.758 3.391 1 97.88 90 ALA B C 1
ATOM 1643 O O . ALA B 1 90 ? 9.836 -6.68 4.172 1 97.88 90 ALA B O 1
ATOM 1644 N N . GLY B 1 91 ? 9.531 -4.469 3.762 1 98.25 91 GLY B N 1
ATOM 1645 C CA . GLY B 1 91 ? 9.461 -4.012 5.141 1 98.25 91 GLY B CA 1
ATOM 1646 C C . GLY B 1 91 ? 8.281 -3.1 5.41 1 98.25 91 GLY B C 1
ATOM 1647 O O . GLY B 1 91 ? 8.406 -1.874 5.34 1 98.25 91 GLY B O 1
ATOM 1648 N N . PRO B 1 92 ? 7.152 -3.691 5.672 1 98.12 92 PRO B N 1
ATOM 1649 C CA . PRO B 1 92 ? 5.957 -2.889 5.957 1 98.12 92 PRO B CA 1
ATOM 1650 C C . PRO B 1 92 ? 5.844 -2.5 7.426 1 98.12 92 PRO B C 1
ATOM 1652 O O . PRO B 1 92 ? 6.43 -3.158 8.289 1 98.12 92 PRO B O 1
ATOM 1655 N N . ASN B 1 93 ? 5.156 -1.387 7.738 1 98.38 93 ASN B N 1
ATOM 1656 C CA . ASN B 1 93 ? 4.562 -1.132 9.047 1 98.38 93 ASN B CA 1
ATOM 1657 C C . ASN B 1 93 ? 3.408 -0.139 8.953 1 98.38 93 ASN B C 1
ATOM 1659 O O . ASN B 1 93 ? 3.16 0.437 7.895 1 98.38 93 ASN B O 1
ATOM 1663 N N . LEU B 1 94 ? 2.621 -0.052 9.977 1 98.5 94 LEU B N 1
ATOM 1664 C CA . LEU B 1 94 ? 1.458 0.819 10.102 1 98.5 94 LEU B CA 1
ATOM 1665 C C . LEU B 1 94 ? 1.378 1.432 11.492 1 98.5 94 LEU B C 1
ATOM 1667 O O . LEU B 1 94 ? 1.674 0.764 12.484 1 98.5 94 LEU B O 1
ATOM 1671 N N . ALA B 1 95 ? 0.984 2.67 11.602 1 98.56 95 ALA B N 1
ATOM 1672 C CA . ALA B 1 95 ? 0.765 3.348 12.875 1 98.56 95 ALA B CA 1
ATOM 1673 C C . ALA B 1 95 ? -0.551 4.121 12.867 1 98.56 95 ALA B C 1
ATOM 1675 O O . ALA B 1 95 ? -0.9 4.754 11.867 1 98.56 95 ALA B O 1
ATOM 1676 N N . VAL B 1 96 ? -1.343 4.074 13.961 1 98.69 96 VAL B N 1
ATOM 1677 C CA . VAL B 1 96 ? -2.463 4.969 14.227 1 98.69 96 VAL B CA 1
ATOM 1678 C C . VAL B 1 96 ? -2.018 6.094 15.156 1 98.69 96 VAL B C 1
ATOM 1680 O O . VAL B 1 96 ? -1.55 5.84 16.266 1 98.69 96 VAL B O 1
ATOM 1683 N N . LEU B 1 97 ? -2.135 7.328 14.672 1 98.81 97 LEU B N 1
ATOM 1684 C CA . LEU B 1 97 ? -1.619 8.477 15.414 1 98.81 97 LEU B CA 1
ATOM 1685 C C . LEU B 1 97 ? -2.686 9.555 15.562 1 98.81 97 LEU B C 1
ATOM 1687 O O . LEU B 1 97 ? -3.432 9.828 14.617 1 98.81 97 LEU B O 1
ATOM 1691 N N . SER B 1 98 ? -2.793 10.18 16.734 1 98.56 98 SER B N 1
ATOM 1692 C CA . SER B 1 98 ? -3.598 11.383 16.938 1 98.56 98 SER B CA 1
ATOM 1693 C C . SER B 1 98 ? -2.814 12.641 16.578 1 98.56 98 SER B C 1
ATOM 1695 O O . SER B 1 98 ? -1.747 12.891 17.141 1 98.56 98 SER B O 1
ATOM 1697 N N . LEU B 1 99 ? -3.336 13.383 15.633 1 98.69 99 LEU B N 1
ATOM 1698 C CA . LEU B 1 99 ? -2.621 14.562 15.156 1 98.69 99 LEU B CA 1
ATOM 1699 C C . LEU B 1 99 ? -3.42 15.828 15.43 1 98.69 99 LEU B C 1
ATOM 1701 O O . LEU B 1 99 ? -4.648 15.82 15.359 1 98.69 99 LEU B O 1
ATOM 1705 N N . GLN B 1 100 ? -2.775 16.922 15.719 1 98.69 100 GLN B N 1
ATOM 1706 C CA . GLN B 1 100 ? -3.307 18.281 15.633 1 98.69 100 GLN B CA 1
ATOM 1707 C C . GLN B 1 100 ? -3.037 18.891 14.258 1 98.69 100 GLN B C 1
ATOM 1709 O O . GLN B 1 100 ? -2.129 18.453 13.547 1 98.69 100 GLN B O 1
ATOM 1714 N N . THR B 1 101 ? -3.91 19.875 13.922 1 98.44 101 THR B N 1
ATOM 1715 C CA . THR B 1 101 ? -3.645 20.609 12.688 1 98.44 101 THR B CA 1
ATOM 1716 C C . THR B 1 101 ? -2.201 21.094 12.648 1 98.44 101 THR B C 1
ATOM 1718 O O . THR B 1 101 ? -1.706 21.656 13.625 1 98.44 101 THR B O 1
ATOM 1721 N N . GLY B 1 102 ? -1.487 20.812 11.539 1 98.75 102 GLY B N 1
ATOM 1722 C CA . GLY B 1 102 ? -0.128 21.312 11.375 1 98.75 102 GLY B CA 1
ATOM 1723 C C . GLY B 1 102 ? 0.924 20.297 11.789 1 98.75 102 GLY B C 1
ATOM 1724 O O . GLY B 1 102 ? 2.111 20.469 11.516 1 98.75 102 GLY B O 1
ATOM 1725 N N . ASP B 1 103 ? 0.529 19.203 12.586 1 98.94 103 ASP B N 1
ATOM 1726 C CA . ASP B 1 103 ? 1.479 18.141 12.875 1 98.94 103 ASP B CA 1
ATOM 1727 C C . ASP B 1 103 ? 2.043 17.531 11.594 1 98.94 103 ASP B C 1
ATOM 1729 O O . ASP B 1 103 ? 1.332 17.422 10.594 1 98.94 103 ASP B O 1
ATOM 1733 N N . ARG B 1 104 ? 3.33 17.062 11.625 1 98.94 104 ARG B N 1
ATOM 1734 C CA . ARG B 1 104 ? 4.055 16.594 10.438 1 98.94 104 ARG B CA 1
ATOM 1735 C C . ARG B 1 104 ? 4.5 15.148 10.602 1 98.94 104 ARG B C 1
ATOM 1737 O O . ARG B 1 104 ? 5.035 14.766 11.648 1 98.94 104 ARG B O 1
ATOM 1744 N N . VAL B 1 105 ? 4.262 14.328 9.625 1 98.94 105 VAL B N 1
ATOM 1745 C CA . VAL B 1 105 ? 4.652 12.922 9.625 1 98.94 105 VAL B CA 1
ATOM 1746 C C . VAL B 1 105 ? 5.473 12.617 8.375 1 98.94 105 VAL B C 1
ATOM 1748 O O . VAL B 1 105 ? 5.105 13.031 7.27 1 98.94 105 VAL B O 1
ATOM 1751 N N . TRP B 1 106 ? 6.598 11.961 8.477 1 98.94 106 TRP B N 1
ATOM 1752 C CA . TRP B 1 106 ? 7.422 11.555 7.34 1 98.94 106 TRP B CA 1
ATOM 1753 C C . TRP B 1 106 ? 8.156 10.25 7.637 1 98.94 106 TRP B C 1
ATOM 1755 O O . TRP B 1 106 ? 8.039 9.703 8.734 1 98.94 106 TRP B O 1
ATOM 1765 N N . VAL B 1 107 ? 8.82 9.711 6.648 1 98.94 107 VAL B N 1
ATOM 1766 C CA . VAL B 1 107 ? 9.641 8.508 6.746 1 98.94 107 VAL B CA 1
ATOM 1767 C C . VAL B 1 107 ? 11.125 8.891 6.711 1 98.94 107 VAL B C 1
ATOM 1769 O O . VAL B 1 107 ? 11.555 9.656 5.844 1 98.94 107 VAL B O 1
ATOM 1772 N N . GLU B 1 108 ? 11.852 8.336 7.648 1 98.62 108 GLU B N 1
ATOM 1773 C CA . GLU B 1 108 ? 13.242 8.773 7.781 1 98.62 108 GLU B CA 1
ATOM 1774 C C . GLU B 1 108 ? 14.188 7.582 7.898 1 98.62 108 GLU B C 1
ATOM 1776 O O . GLU B 1 108 ? 13.836 6.562 8.5 1 98.62 108 GLU B O 1
ATOM 1781 N N . HIS B 1 109 ? 15.453 7.805 7.391 1 98.44 109 HIS B N 1
ATOM 1782 C CA . HIS B 1 109 ? 16.484 6.785 7.461 1 98.44 109 HIS B CA 1
ATOM 1783 C C . HIS B 1 109 ? 16.922 6.535 8.906 1 98.44 109 HIS B C 1
ATOM 1785 O O . HIS B 1 109 ? 17.078 7.477 9.688 1 98.44 109 HIS B O 1
ATOM 1791 N N . TYR B 1 110 ? 17.078 5.223 9.273 1 97.62 110 TYR B N 1
ATOM 1792 C CA . TYR B 1 110 ? 17.625 4.895 10.586 1 97.62 110 TYR B CA 1
ATOM 1793 C C . TYR B 1 110 ? 18.953 4.164 10.453 1 97.62 110 TYR B C 1
ATOM 1795 O O . TYR B 1 110 ? 19.969 4.586 11.031 1 97.62 110 TYR B O 1
ATOM 1803 N N . PHE B 1 111 ? 18.953 3.104 9.664 1 98 111 PHE B N 1
ATOM 1804 C CA . PHE B 1 111 ? 20.156 2.281 9.516 1 98 111 PHE B CA 1
ATOM 1805 C C . PHE B 1 111 ? 20.141 1.532 8.188 1 98 111 PHE B C 1
ATOM 1807 O O . PHE B 1 111 ? 19.078 1.373 7.574 1 98 111 PHE B O 1
ATOM 1814 N N . GLY B 1 112 ? 21.359 1.121 7.75 1 98.44 112 GLY B N 1
ATOM 1815 C CA . GLY B 1 112 ? 21.453 0.415 6.48 1 98.44 112 GLY B CA 1
ATOM 1816 C C . GLY B 1 112 ? 21.344 1.331 5.277 1 98.44 112 GLY B C 1
ATOM 1817 O O . GLY B 1 112 ? 21.766 2.492 5.336 1 98.44 112 GLY B O 1
ATOM 1818 N N . GLN B 1 113 ? 20.875 0.609 4.074 1 98.31 113 GLN B N 1
ATOM 1819 C CA . GLN B 1 113 ? 20.812 1.449 2.883 1 98.31 113 GLN B CA 1
ATOM 1820 C C . GLN B 1 113 ? 19.953 0.806 1.802 1 98.31 113 GLN B C 1
ATOM 1822 O O . GLN B 1 113 ? 19.75 -0.412 1.796 1 98.31 113 GLN B O 1
ATOM 1827 N N . GLY B 1 114 ? 19.469 1.757 0.941 1 98.19 114 GLY B N 1
ATOM 1828 C CA . GLY B 1 114 ? 18.906 1.354 -0.339 1 98.19 114 GLY B CA 1
ATOM 1829 C C . GLY B 1 114 ? 17.438 0.998 -0.26 1 98.19 114 GLY B C 1
ATOM 1830 O O . GLY B 1 114 ? 16.984 0.43 0.736 1 98.19 114 GLY B O 1
ATOM 1831 N N . TYR B 1 115 ? 16.766 1.311 -1.179 1 97.94 115 TYR B N 1
ATOM 1832 C CA . TYR B 1 115 ? 15.375 0.938 -1.406 1 97.94 115 TYR B CA 1
ATOM 1833 C C . TYR B 1 115 ? 15.125 0.648 -2.881 1 97.94 115 TYR B C 1
ATOM 1835 O O . TYR B 1 115 ? 15.93 1.019 -3.74 1 97.94 115 TYR B O 1
ATOM 1843 N N . SER B 1 116 ? 14.023 -0.071 -3.092 1 97.06 116 SER B N 1
ATOM 1844 C CA . SER B 1 116 ? 13.766 -0.46 -4.473 1 97.06 116 SER B CA 1
ATOM 1845 C C . SER B 1 116 ? 12.359 -0.059 -4.906 1 97.06 116 SER B C 1
ATOM 1847 O O . SER B 1 116 ? 11.484 0.151 -4.066 1 97.06 116 SER B O 1
ATOM 1849 N N . THR B 1 117 ? 12.258 0.157 -6.203 1 94.62 117 THR B N 1
ATOM 1850 C CA . THR B 1 117 ? 11 0.141 -6.949 1 94.62 117 THR B CA 1
ATOM 1851 C C . THR B 1 117 ? 11.156 -0.634 -8.258 1 94.62 117 THR B C 1
ATOM 1853 O O . THR B 1 117 ? 12.234 -1.159 -8.547 1 94.62 117 THR B O 1
ATOM 1856 N N . TYR B 1 118 ? 10.055 -0.92 -8.938 1 84.25 118 TYR B N 1
ATOM 1857 C CA . TYR B 1 118 ? 10.18 -1.715 -10.156 1 84.25 118 TYR B CA 1
ATOM 1858 C C . TYR B 1 118 ? 9.375 -1.099 -11.297 1 84.25 118 TYR B C 1
ATOM 1860 O O . TYR B 1 118 ? 8.188 -0.81 -11.148 1 84.25 118 TYR B O 1
ATOM 1868 N N . PHE B 1 119 ? 10.109 -1.068 -12.461 1 76.19 119 PHE B N 1
ATOM 1869 C CA . PHE B 1 119 ? 9.586 -0.702 -13.773 1 76.19 119 PHE B CA 1
ATOM 1870 C C . PHE B 1 119 ? 8.531 0.388 -13.648 1 76.19 119 PHE B C 1
ATOM 1872 O O . PHE B 1 119 ? 7.438 0.269 -14.203 1 76.19 119 PHE B O 1
ATOM 1879 N N . GLY B 1 120 ? 8.836 1.359 -12.906 1 73.69 120 GLY B N 1
ATOM 1880 C CA . GLY B 1 120 ? 7.934 2.496 -12.844 1 73.69 120 GLY B CA 1
ATOM 1881 C C . GLY B 1 120 ? 6.754 2.273 -11.914 1 73.69 120 GLY B C 1
ATOM 1882 O O . GLY B 1 120 ? 5.934 3.172 -11.719 1 73.69 120 GLY B O 1
ATOM 1883 N N . GLY B 1 121 ? 6.668 1.061 -11.422 1 84.62 121 GLY B N 1
ATOM 1884 C CA . GLY B 1 121 ? 5.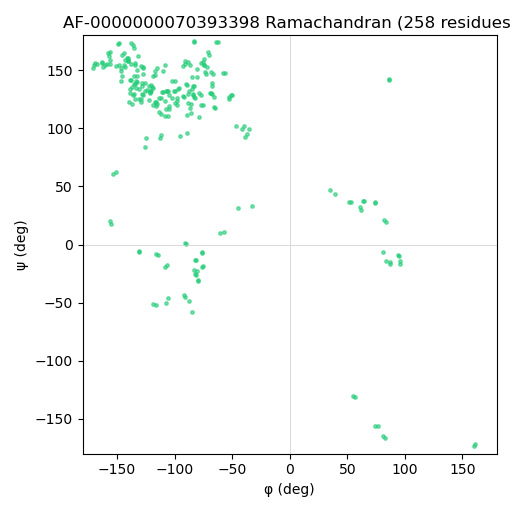594 0.816 -10.477 1 84.62 121 GLY B CA 1
ATOM 1885 C C . GLY B 1 121 ? 5.988 1.114 -9.039 1 84.62 121 GLY B C 1
ATOM 1886 O O . GLY B 1 121 ? 7.176 1.152 -8.711 1 84.62 121 GLY B O 1
ATOM 1887 N N . LEU B 1 122 ? 4.945 1.383 -8.203 1 94.38 122 LEU B N 1
ATOM 1888 C CA . LEU B 1 122 ? 5.195 1.865 -6.848 1 94.38 122 LEU B CA 1
ATOM 1889 C C . LEU B 1 122 ? 5.199 0.71 -5.852 1 94.38 122 LEU B C 1
ATOM 1891 O O . LEU B 1 122 ? 4.141 0.292 -5.375 1 94.38 122 LEU B O 1
ATOM 1895 N N . LEU B 1 123 ? 6.402 0.169 -5.574 1 96.75 123 LEU B N 1
ATOM 1896 C CA . LEU B 1 123 ? 6.609 -0.858 -4.559 1 96.75 123 LEU B CA 1
ATOM 1897 C C . LEU B 1 123 ? 6.801 -0.23 -3.182 1 96.75 123 LEU B C 1
ATOM 1899 O O . LEU B 1 123 ? 6.156 -0.641 -2.213 1 96.75 123 LEU B O 1
ATOM 1903 N N . THR B 1 124 ? 7.824 0.637 -3.113 1 98.44 124 THR B N 1
ATOM 1904 C CA . THR B 1 124 ? 8.078 1.434 -1.919 1 98.44 124 THR B CA 1
ATOM 1905 C C . THR B 1 124 ? 7.137 2.631 -1.855 1 98.44 124 THR B C 1
ATOM 1907 O O . THR B 1 124 ? 7.227 3.543 -2.682 1 98.44 124 THR B O 1
ATOM 1910 N N . THR B 1 125 ? 6.18 2.578 -0.884 1 98.75 125 THR B N 1
ATOM 1911 C CA . THR B 1 125 ? 5.09 3.545 -0.855 1 98.75 125 THR B CA 1
ATOM 1912 C C . THR B 1 125 ? 4.879 4.082 0.558 1 98.75 125 THR B C 1
ATOM 1914 O O . THR B 1 125 ? 5.312 3.465 1.533 1 98.75 125 THR B O 1
ATOM 1917 N N . PHE B 1 126 ? 4.301 5.262 0.626 1 98.88 126 PHE B N 1
ATOM 1918 C CA . PHE B 1 126 ? 3.834 5.922 1.841 1 98.88 126 PHE B CA 1
ATOM 1919 C C . PHE B 1 126 ? 2.393 6.387 1.685 1 98.88 126 PHE B C 1
ATOM 1921 O O . PHE B 1 126 ? 2.059 7.082 0.721 1 98.88 126 PHE B O 1
ATOM 1928 N N . SER B 1 127 ? 1.517 5.926 2.561 1 98.94 127 SER B N 1
ATOM 1929 C CA . SER B 1 127 ? 0.105 6.297 2.539 1 98.94 127 SER B CA 1
ATOM 1930 C C . SER B 1 127 ? -0.365 6.762 3.914 1 98.94 127 SER B C 1
ATOM 1932 O O . SER B 1 127 ? 0.165 6.324 4.938 1 98.94 127 SER B O 1
ATOM 1934 N N . GLY B 1 128 ? -1.332 7.562 3.945 1 98.88 128 GLY B N 1
ATOM 1935 C CA . GLY B 1 128 ? -1.994 8 5.164 1 98.88 128 GLY B CA 1
ATOM 1936 C C . GLY B 1 128 ? -3.418 8.469 4.934 1 98.88 128 GLY B C 1
ATOM 1937 O O . GLY B 1 128 ? -3.775 8.859 3.82 1 98.88 128 GLY B O 1
ATOM 1938 N N . PHE B 1 129 ? -4.219 8.383 6.023 1 98.75 129 PHE B N 1
ATOM 1939 C CA . PHE B 1 129 ? -5.602 8.82 5.871 1 98.75 129 PHE B CA 1
ATOM 1940 C C . PHE B 1 129 ? -6.242 9.078 7.23 1 98.75 129 PHE B C 1
ATOM 1942 O O . PHE B 1 129 ? -5.883 8.438 8.219 1 98.75 129 PHE B O 1
ATOM 1949 N N . LEU B 1 130 ? -7.219 9.961 7.238 1 98.12 130 LEU B N 1
ATOM 1950 C CA . LEU B 1 130 ? -8.016 10.305 8.414 1 98.12 130 LEU B CA 1
ATOM 1951 C C . LEU B 1 130 ? -9.141 9.305 8.617 1 98.12 130 LEU B C 1
ATOM 1953 O O . LEU B 1 130 ? -9.805 8.906 7.664 1 98.12 130 LEU B O 1
ATOM 1957 N N . ILE B 1 131 ? -9.367 8.867 9.836 1 95.38 131 ILE B N 1
ATOM 1958 C CA . ILE B 1 131 ? -10.492 7.992 10.125 1 95.38 131 ILE B CA 1
ATOM 1959 C C . ILE B 1 131 ? -11.422 8.656 11.141 1 95.38 131 ILE B C 1
ATOM 1961 O O . ILE B 1 131 ? -10.984 9.492 11.938 1 95.38 131 ILE B O 1
#